Protein AF-A0A2M6KAE6-F1 (afdb_monomer_lite)

Foldseek 3Di:
DDDDDDDDPPPPVPPDPPPPVDLVVLLQVCALAWAFAPVDPRWIWAQHNPVSATFGCRDPVLVVVCLVPQAAEDEPVVVVVCQVPFADLVCASGWYFHPPPDRWIWRQHNVGRHTFTCPDPVSVVVCSVPRHHYDYPVSNVSHHHDPVRHPCVVVVVVVVVVVVVVVVVVVVVVVVPDPDPDPDPDDPPVVVVVVVVVVVVVVVVVVVVVVPD

Radius of gyration: 32.25 Å; chains: 1; bounding box: 103×45×81 Å

pLDDT: mean 82.41, std 18.58, range [40.16, 98.69]

Secondary structure (DSSP, 8-state):
------SSSSSSSS------HHHHHHHHHHTT-EEEETTTT--EEEE-TTT-PEEE-SSHHHHHHHHHHHPEEE-HHHHHHHHTS---GGGTT-EEEETTTT--EEEE-TTT--EEE-SSHHHHHHHHHHHPEEE-HHHHTTSPBPSSS--THHHHHHHHHHHHHHHHHHHHHHHHSSPP-------TTTHHHHHHHHHHHHHHHHHHHHT--

Sequence (213 aa):
MKPTKFLILALFFILLPLNFSNAQELSNKLKGKILLQVEDAGQAWYIEPETQERAYLGRPADAFRIMRELGLGIKHEELKKYLSSSFPERLSGKILLDVEQNGEAYYVNPADLKGYFLNRPNDAFSVMREKGLGITNNDLWKITLSGKYPDESKATDLQSYIDSKTKEVKKEVAKITQPQEMEEENNDSVLNQEKLFNQQAWILTSNATALIN

Structure (mmCIF, N/CA/C/O backbone):
data_AF-A0A2M6KAE6-F1
#
_entry.id   AF-A0A2M6KAE6-F1
#
loop_
_atom_site.group_PDB
_atom_site.id
_atom_site.type_symbol
_atom_site.label_atom_id
_atom_site.label_alt_id
_atom_site.label_comp_id
_atom_site.label_asym_id
_atom_site.label_entity_id
_atom_site.label_seq_id
_atom_site.pdbx_PDB_ins_code
_atom_site.Cartn_x
_atom_site.Cartn_y
_atom_site.Cartn_z
_atom_site.occupancy
_atom_site.B_iso_or_equiv
_atom_site.auth_seq_id
_atom_site.auth_comp_id
_atom_site.auth_asym_id
_atom_site.auth_atom_id
_atom_site.pdbx_PDB_model_num
ATOM 1 N N . MET A 1 1 ? -34.868 33.147 -59.885 1.00 45.50 1 MET A N 1
ATOM 2 C CA . MET A 1 1 ? -33.487 32.805 -59.468 1.00 45.50 1 MET A CA 1
ATOM 3 C C . MET A 1 1 ? -33.491 32.492 -57.978 1.00 45.50 1 MET A C 1
ATOM 5 O O . MET A 1 1 ? -34.023 33.290 -57.222 1.00 45.50 1 MET A O 1
ATOM 9 N N . LYS A 1 2 ? -32.998 31.313 -57.572 1.00 48.47 2 LYS A N 1
ATOM 10 C CA . LYS A 1 2 ? -32.976 30.830 -56.177 1.00 48.47 2 LYS A CA 1
ATOM 11 C C . LYS A 1 2 ? -31.552 30.940 -55.613 1.00 48.47 2 LYS A C 1
ATOM 13 O O . LYS A 1 2 ? -30.647 30.470 -56.298 1.00 48.47 2 LYS A O 1
ATOM 18 N N . PRO A 1 3 ? -31.355 31.419 -54.376 1.00 56.09 3 PRO A N 1
ATOM 19 C CA . PRO A 1 3 ? -30.138 31.151 -53.626 1.00 56.09 3 PRO A CA 1
ATOM 20 C C . PRO A 1 3 ? -30.483 30.327 -52.383 1.00 56.09 3 PRO A C 1
ATOM 22 O O . PRO A 1 3 ? -30.974 30.857 -51.393 1.00 56.09 3 PRO A O 1
ATOM 25 N N . THR A 1 4 ? -30.245 29.020 -52.410 1.00 53.28 4 THR A N 1
ATOM 26 C CA . THR A 1 4 ? -30.236 28.230 -51.174 1.00 53.28 4 THR A CA 1
ATOM 27 C C . THR A 1 4 ? -29.159 27.161 -51.236 1.00 53.28 4 THR A C 1
ATOM 29 O O . THR A 1 4 ? -28.963 26.533 -52.274 1.00 53.28 4 THR A O 1
ATOM 32 N N . LYS A 1 5 ? -28.558 26.920 -50.062 1.00 57.12 5 LYS A N 1
ATOM 33 C CA . LYS A 1 5 ? -27.654 25.815 -49.689 1.00 57.12 5 LYS A CA 1
ATOM 34 C 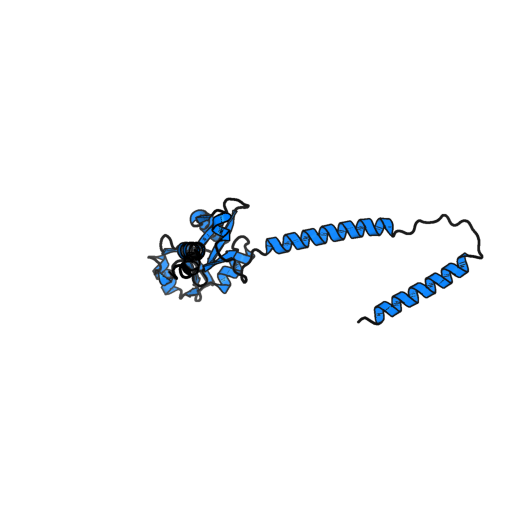C . LYS A 1 5 ? -26.148 26.112 -49.742 1.00 57.12 5 LYS A C 1
ATOM 36 O O . LYS A 1 5 ? -25.381 25.373 -50.338 1.00 57.12 5 LYS A O 1
ATOM 41 N N . PHE A 1 6 ? -25.722 27.117 -48.980 1.00 53.88 6 PHE A N 1
ATOM 42 C CA . PHE A 1 6 ? -24.399 27.133 -48.342 1.00 53.88 6 PHE A CA 1
ATOM 43 C C . PHE A 1 6 ? -24.590 27.424 -46.851 1.00 53.88 6 PHE A C 1
ATOM 45 O O . PHE A 1 6 ? -24.402 28.549 -46.412 1.00 53.88 6 PHE A O 1
ATOM 52 N N . LEU A 1 7 ? -25.064 26.444 -46.071 1.00 53.25 7 LEU A N 1
ATOM 53 C CA . LEU A 1 7 ? -25.039 26.574 -44.604 1.00 53.25 7 LEU A CA 1
ATOM 54 C C . LEU A 1 7 ? -25.124 25.252 -43.815 1.00 53.25 7 LEU A C 1
ATOM 56 O O . LEU A 1 7 ? -25.535 25.269 -42.663 1.00 53.25 7 LEU A O 1
ATOM 60 N N . ILE A 1 8 ? -24.781 24.094 -44.394 1.00 53.97 8 ILE A N 1
ATOM 61 C CA . ILE A 1 8 ? -24.954 22.799 -43.690 1.00 53.97 8 ILE A CA 1
ATOM 62 C C . ILE A 1 8 ? -23.629 22.055 -43.430 1.00 53.97 8 ILE A C 1
ATOM 64 O O . ILE A 1 8 ? -23.625 21.054 -42.728 1.00 53.97 8 ILE A O 1
ATOM 68 N N . LEU A 1 9 ? -22.471 22.549 -43.887 1.00 48.47 9 LEU A N 1
ATOM 69 C CA . LEU A 1 9 ? -21.219 21.779 -43.756 1.00 48.47 9 LEU A CA 1
ATOM 70 C C . LEU A 1 9 ? -20.339 22.131 -42.538 1.00 48.47 9 LEU A C 1
ATOM 72 O O . LEU A 1 9 ? -19.351 21.450 -42.301 1.00 48.47 9 LEU A O 1
ATOM 76 N N . ALA A 1 10 ? -20.698 23.137 -41.734 1.00 49.81 10 ALA A N 1
ATOM 77 C CA . ALA A 1 10 ? -19.935 23.507 -40.529 1.00 49.81 10 ALA A CA 1
ATOM 78 C C . ALA A 1 10 ? -20.516 22.938 -39.216 1.00 49.81 10 ALA A C 1
ATOM 80 O O . ALA A 1 10 ? -19.866 23.010 -38.178 1.00 49.81 10 ALA A O 1
ATOM 81 N N . LEU A 1 11 ? -21.714 22.339 -39.245 1.00 47.22 11 LEU A N 1
ATOM 82 C CA . LEU A 1 11 ? -22.398 21.832 -38.044 1.00 47.22 11 LEU A CA 1
ATOM 83 C C . LEU A 1 11 ? -22.134 20.339 -37.764 1.00 47.22 11 LEU A C 1
ATOM 85 O O . LEU A 1 11 ? -22.659 19.794 -36.801 1.00 47.22 11 LEU A O 1
ATOM 89 N N . PHE A 1 12 ? -21.319 19.666 -38.583 1.00 47.75 12 PHE A N 1
ATOM 90 C CA . PHE A 1 12 ? -21.037 18.230 -38.432 1.00 47.75 12 PHE A CA 1
ATOM 91 C C . PHE A 1 12 ? -19.630 17.916 -37.896 1.00 47.75 12 PHE A C 1
ATOM 93 O O . PHE A 1 12 ? -19.265 16.753 -37.775 1.00 47.75 12 PHE A O 1
ATOM 100 N N . PHE A 1 13 ? -18.844 18.938 -37.539 1.00 48.34 13 PHE A N 1
ATOM 101 C CA . PHE A 1 13 ? -17.508 18.766 -36.944 1.00 48.34 13 PHE A CA 1
ATOM 102 C C . PHE A 1 13 ? -17.464 19.062 -35.430 1.00 48.34 13 PHE A C 1
ATOM 104 O O . PHE A 1 13 ? -16.393 19.068 -34.835 1.00 48.34 13 PHE A O 1
ATOM 111 N N . ILE A 1 14 ? -18.621 19.299 -34.793 1.00 54.31 14 ILE A N 1
ATOM 112 C CA . ILE A 1 14 ? -18.740 19.686 -33.367 1.00 54.31 14 ILE A CA 1
ATOM 113 C C . ILE A 1 14 ? -19.352 18.557 -32.504 1.00 54.31 14 ILE A C 1
ATOM 115 O O . ILE A 1 14 ? -19.682 18.756 -31.342 1.00 54.31 14 ILE A O 1
ATOM 119 N N . LEU A 1 15 ? -19.477 17.331 -33.027 1.00 52.97 15 LEU A N 1
ATOM 120 C CA . LEU A 1 15 ? -20.057 16.207 -32.276 1.00 52.97 15 LEU A CA 1
ATOM 121 C C . LEU A 1 15 ? -19.160 14.961 -32.245 1.00 52.97 15 LEU A C 1
ATOM 123 O O . LEU A 1 15 ? -19.632 13.841 -32.408 1.00 52.97 15 LEU A O 1
ATOM 127 N N . LEU A 1 16 ? -17.854 15.136 -32.034 1.00 59.22 16 LEU A N 1
ATOM 128 C CA . LEU A 1 16 ? -17.004 14.033 -31.581 1.00 59.22 16 LEU A CA 1
ATOM 129 C C . LEU A 1 16 ? -17.054 14.009 -30.047 1.00 59.22 16 LEU A C 1
ATOM 131 O O . LEU A 1 16 ? -16.449 14.884 -29.425 1.00 59.22 16 LEU A O 1
ATOM 135 N N . PRO A 1 17 ? -17.771 13.062 -29.407 1.00 58.69 17 PRO A N 1
ATOM 136 C CA . PRO A 1 17 ? -17.643 12.879 -27.971 1.00 58.69 17 PRO A CA 1
ATOM 137 C C . PRO A 1 17 ? -16.201 12.458 -27.685 1.00 58.69 17 PRO A C 1
ATOM 139 O O . PRO A 1 17 ? -15.765 11.356 -28.022 1.00 58.69 17 PRO A O 1
ATOM 142 N N . LEU A 1 18 ? -15.442 13.373 -27.093 1.00 57.69 18 LEU A N 1
ATOM 143 C CA . LEU A 1 18 ? -14.115 13.108 -26.568 1.00 57.69 18 LEU A CA 1
ATOM 144 C C . LEU A 1 18 ? -14.268 12.179 -25.355 1.00 57.69 18 LEU A C 1
ATOM 146 O O . LEU A 1 18 ? -14.485 12.626 -24.232 1.00 57.69 18 LEU A O 1
ATOM 150 N N . ASN A 1 19 ? -14.208 10.868 -25.589 1.00 55.12 19 ASN A N 1
ATOM 151 C CA . ASN A 1 19 ? -14.292 9.841 -24.550 1.00 55.12 19 ASN A CA 1
ATOM 152 C C . ASN A 1 19 ? -12.982 9.772 -23.738 1.00 55.12 19 ASN A C 1
ATOM 154 O O . ASN A 1 19 ? -12.257 8.785 -23.803 1.00 55.12 19 ASN A O 1
ATOM 158 N N . PHE A 1 20 ? -12.663 10.813 -22.965 1.00 55.31 20 PHE A N 1
ATOM 159 C CA . PHE A 1 20 ? -11.503 10.819 -22.059 1.00 55.31 20 PHE A CA 1
ATOM 160 C C . PHE A 1 20 ? -11.799 10.225 -20.662 1.00 55.31 20 PHE A C 1
ATOM 162 O O . PHE A 1 20 ? -10.930 10.227 -19.796 1.00 55.31 20 PHE A O 1
ATOM 169 N N . SER A 1 21 ? -12.998 9.681 -20.412 1.00 58.25 21 SER A N 1
ATOM 170 C CA . SER A 1 21 ? -13.441 9.324 -19.048 1.00 58.25 21 SER A CA 1
ATOM 171 C C . SER A 1 21 ? -12.995 7.961 -18.504 1.00 58.25 21 SER A C 1
ATOM 173 O O . SER A 1 21 ? -13.132 7.734 -17.307 1.00 58.25 21 SER A O 1
ATOM 175 N N . ASN A 1 22 ? -12.468 7.042 -19.318 1.00 63.59 22 ASN A N 1
ATOM 176 C CA . ASN A 1 22 ? -12.315 5.648 -18.868 1.00 63.59 22 ASN A CA 1
ATOM 177 C C . ASN A 1 22 ? -11.147 5.438 -17.879 1.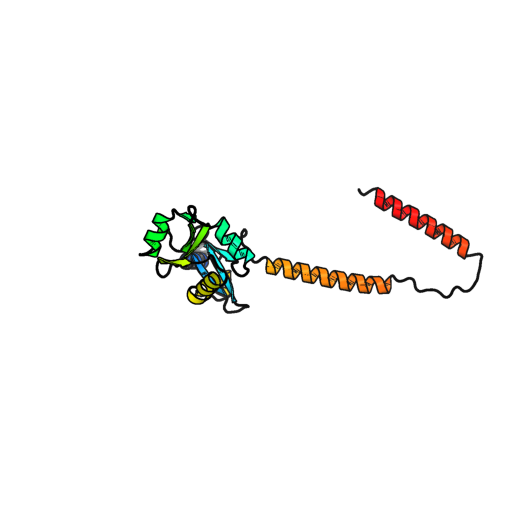00 63.59 22 ASN A C 1
ATOM 179 O O . ASN A 1 22 ? -11.271 4.680 -16.920 1.00 63.59 22 ASN A O 1
ATOM 183 N N . ALA A 1 23 ? -10.025 6.140 -18.073 1.00 65.44 23 ALA A N 1
ATOM 184 C CA . ALA A 1 23 ? -8.848 6.023 -17.204 1.00 65.44 23 ALA A CA 1
ATOM 185 C C . ALA A 1 23 ? -9.093 6.625 -15.811 1.00 65.44 23 ALA A C 1
ATOM 187 O O . ALA A 1 23 ? -8.831 5.972 -14.801 1.00 65.44 23 ALA A O 1
ATOM 188 N N . GLN A 1 24 ? -9.680 7.827 -15.762 1.00 73.50 24 GLN A N 1
ATOM 189 C CA . GLN A 1 24 ? -10.048 8.493 -14.511 1.00 73.50 24 GLN A CA 1
ATOM 190 C C . GLN A 1 24 ? -11.100 7.692 -13.730 1.00 73.50 24 GLN A C 1
ATOM 192 O O . GLN A 1 24 ? -11.096 7.683 -12.503 1.00 73.50 24 GLN A O 1
ATOM 197 N N . GLU A 1 25 ? -12.021 7.011 -14.414 1.00 86.75 25 GLU A N 1
ATOM 198 C CA . GLU A 1 25 ? -13.010 6.152 -13.761 1.00 86.75 25 GLU A CA 1
ATOM 199 C C . GLU A 1 25 ? -12.359 4.911 -13.129 1.00 86.75 25 GLU A C 1
ATOM 201 O O . GLU A 1 25 ? -12.704 4.532 -12.006 1.00 86.75 25 GLU A O 1
ATOM 206 N N . LEU A 1 26 ? -11.388 4.297 -13.813 1.00 93.62 26 LEU A N 1
ATOM 207 C CA . LEU A 1 26 ? -10.682 3.121 -13.310 1.00 93.62 26 LEU A CA 1
ATOM 208 C C . LEU A 1 26 ? -9.790 3.453 -12.105 1.00 93.62 26 LEU A C 1
ATOM 210 O O . LEU A 1 26 ? -9.875 2.768 -11.085 1.00 93.62 26 LEU A O 1
ATOM 214 N N . SER A 1 27 ? -8.981 4.514 -12.185 1.00 94.06 27 SER A N 1
ATOM 215 C CA . SER A 1 27 ? -8.112 4.943 -11.080 1.00 94.06 27 SER A CA 1
ATOM 216 C C . SER A 1 27 ? -8.927 5.283 -9.829 1.00 94.06 27 SER A C 1
ATOM 218 O O . SER A 1 27 ? -8.600 4.831 -8.734 1.00 94.06 27 SER A O 1
ATOM 220 N N . ASN A 1 28 ? -10.061 5.971 -9.996 1.00 94.69 28 ASN A N 1
ATOM 221 C CA . ASN A 1 28 ? -10.991 6.280 -8.911 1.00 94.69 28 ASN A CA 1
ATOM 222 C C . ASN A 1 28 ? -11.560 5.023 -8.235 1.00 94.69 28 ASN A C 1
ATOM 224 O O . ASN A 1 28 ? -11.683 4.994 -7.011 1.00 94.69 28 ASN A O 1
ATOM 228 N N . LYS A 1 29 ? -11.914 3.988 -9.010 1.00 96.00 29 LYS A N 1
ATOM 229 C CA . LYS A 1 29 ? -12.428 2.709 -8.478 1.00 96.00 29 LYS A CA 1
ATOM 230 C C . LYS A 1 29 ? -11.356 1.901 -7.749 1.00 96.00 29 LYS A C 1
ATOM 232 O O . LYS A 1 29 ? -11.671 1.136 -6.836 1.00 96.00 29 LYS A O 1
ATOM 237 N N . LEU A 1 30 ? -10.104 2.036 -8.179 1.00 97.69 30 LEU A N 1
ATOM 238 C CA . LEU A 1 30 ? -8.978 1.260 -7.667 1.00 97.69 30 LEU A CA 1
ATOM 239 C C . LEU A 1 30 ? -8.147 1.996 -6.616 1.00 97.69 30 LEU A C 1
ATOM 241 O O . LEU A 1 30 ? -7.251 1.386 -6.039 1.00 97.69 30 LEU A O 1
ATOM 245 N N . LYS A 1 31 ? -8.444 3.268 -6.334 1.00 97.62 31 LYS A N 1
ATOM 246 C CA . LYS A 1 31 ? -7.700 4.069 -5.363 1.00 97.62 31 LYS A CA 1
ATOM 247 C C . LYS A 1 31 ? -7.601 3.369 -4.009 1.00 97.62 31 LYS A C 1
ATOM 249 O O . LYS A 1 31 ? -8.570 2.800 -3.503 1.00 97.62 31 LYS A O 1
ATOM 254 N N . GLY A 1 32 ? -6.401 3.386 -3.446 1.00 97.94 32 GLY A N 1
ATOM 255 C CA . GLY A 1 32 ? -6.084 2.732 -2.189 1.00 97.94 32 GLY A CA 1
ATOM 256 C C . GLY A 1 32 ? -5.967 1.213 -2.252 1.00 97.94 32 GLY A C 1
ATOM 257 O O . GLY A 1 32 ? -5.752 0.593 -1.214 1.00 97.94 32 GLY A O 1
ATOM 258 N N . LYS A 1 33 ? -6.134 0.570 -3.413 1.00 98.38 33 LYS A N 1
ATOM 259 C CA . LYS A 1 33 ? -5.964 -0.883 -3.539 1.00 98.38 33 LYS A CA 1
ATOM 260 C C . LYS A 1 33 ? -4.507 -1.247 -3.801 1.00 98.38 33 LYS A C 1
ATOM 262 O O . LYS A 1 33 ? -3.792 -0.543 -4.514 1.00 98.38 33 LYS A O 1
ATOM 267 N N . ILE A 1 34 ? -4.112 -2.398 -3.266 1.00 98.19 34 ILE A N 1
ATOM 268 C CA . ILE A 1 34 ? -2.944 -3.139 -3.741 1.00 98.19 34 ILE A CA 1
ATOM 269 C C . ILE A 1 34 ? -3.393 -3.958 -4.953 1.00 98.19 34 ILE A C 1
ATOM 271 O O . ILE A 1 34 ? -4.420 -4.635 -4.900 1.00 98.19 34 ILE A O 1
ATOM 275 N N . LEU A 1 35 ? -2.643 -3.885 -6.045 1.00 97.81 35 LEU A N 1
ATOM 276 C CA . LEU A 1 35 ? -2.894 -4.612 -7.280 1.00 97.81 35 LEU A CA 1
ATOM 277 C C . LEU A 1 35 ? -1.755 -5.590 -7.553 1.00 97.81 35 LEU A C 1
ATOM 279 O O . LEU A 1 35 ? -0.592 -5.265 -7.320 1.00 97.81 35 LEU A O 1
ATOM 283 N N . LEU A 1 36 ? -2.092 -6.760 -8.084 1.00 96.88 36 LEU A N 1
ATOM 284 C CA . LEU A 1 36 ? -1.134 -7.767 -8.530 1.00 96.88 36 LEU A CA 1
ATOM 285 C C . LEU A 1 36 ? -1.232 -7.907 -10.045 1.00 96.88 36 LEU A C 1
ATOM 287 O O . LEU A 1 36 ? -2.294 -8.222 -10.578 1.00 96.88 36 LEU A O 1
ATOM 291 N N . GLN A 1 37 ? -0.130 -7.663 -10.742 1.00 95.50 37 GLN A N 1
ATOM 292 C CA . GLN A 1 37 ? -0.055 -7.804 -12.191 1.00 95.50 37 GLN A CA 1
ATOM 293 C C . GLN A 1 37 ? -0.003 -9.294 -12.557 1.00 95.50 37 GLN A C 1
ATOM 295 O O . GLN A 1 37 ? 1.000 -9.957 -12.315 1.00 95.50 37 GLN A O 1
ATOM 300 N N . VAL A 1 38 ? -1.088 -9.840 -13.115 1.00 95.44 38 VAL A N 1
ATOM 301 C CA . VAL A 1 38 ? -1.239 -11.304 -13.291 1.00 95.44 38 VAL A CA 1
ATOM 302 C C . VAL A 1 38 ? -0.698 -11.848 -14.616 1.00 95.44 38 VAL A C 1
ATOM 304 O O . VAL A 1 38 ? -0.615 -13.058 -14.793 1.00 95.44 38 VAL A O 1
ATOM 307 N N . GLU A 1 39 ? -0.335 -10.970 -15.548 1.00 93.38 39 GLU A N 1
ATOM 308 C CA . GLU A 1 39 ? 0.126 -11.320 -16.903 1.00 93.38 39 GLU A CA 1
ATOM 309 C C . GLU A 1 39 ? 1.651 -11.150 -17.071 1.00 93.38 39 GLU A C 1
ATOM 311 O O . GLU A 1 39 ? 2.145 -10.998 -18.186 1.00 93.38 39 GLU A O 1
ATOM 316 N N . ASP A 1 40 ? 2.393 -11.108 -15.965 1.00 85.94 40 ASP A N 1
ATOM 317 C CA . ASP A 1 40 ? 3.848 -10.903 -15.912 1.00 85.94 40 ASP A CA 1
ATOM 318 C C . ASP A 1 40 ? 4.407 -11.586 -14.639 1.00 85.94 40 ASP A C 1
ATOM 320 O O . ASP A 1 40 ? 3.787 -12.511 -14.110 1.00 85.94 40 ASP A O 1
ATOM 324 N N . ALA A 1 41 ? 5.549 -11.150 -14.107 1.00 84.19 41 ALA A N 1
ATOM 325 C CA . ALA A 1 41 ? 6.213 -11.720 -12.932 1.00 84.19 41 ALA A CA 1
ATOM 326 C C . ALA A 1 41 ? 5.466 -11.542 -11.588 1.00 84.19 41 ALA A C 1
ATOM 328 O O . ALA A 1 41 ? 6.052 -11.775 -10.530 1.00 84.19 41 ALA A O 1
ATOM 329 N N . GLY A 1 42 ? 4.193 -11.134 -11.590 1.00 83.75 42 GLY A N 1
ATOM 330 C CA . GLY A 1 42 ? 3.408 -10.963 -10.365 1.00 83.75 42 GLY A CA 1
ATOM 331 C C . GLY A 1 42 ? 3.733 -9.679 -9.604 1.00 83.75 42 GLY A C 1
ATOM 332 O O . GLY A 1 42 ? 3.596 -9.648 -8.381 1.00 83.75 42 GLY A O 1
ATOM 333 N N . GLN A 1 43 ? 4.195 -8.630 -10.294 1.00 93.00 43 GLN A N 1
ATOM 334 C CA . GLN A 1 43 ? 4.581 -7.379 -9.647 1.00 93.00 43 GLN A CA 1
ATOM 335 C C . GLN A 1 43 ? 3.404 -6.754 -8.890 1.00 93.00 43 GLN A C 1
ATOM 337 O O . GLN A 1 43 ? 2.267 -6.725 -9.372 1.00 93.00 43 GLN A O 1
ATOM 342 N N . ALA A 1 44 ? 3.703 -6.209 -7.712 1.00 95.94 44 ALA A N 1
ATOM 343 C CA . ALA A 1 44 ? 2.732 -5.505 -6.894 1.00 95.94 44 ALA A CA 1
ATOM 344 C C . ALA A 1 44 ? 2.751 -3.997 -7.174 1.00 95.94 44 ALA A C 1
ATOM 346 O O . ALA A 1 44 ? 3.806 -3.384 -7.363 1.00 95.94 44 ALA A O 1
ATOM 347 N N . TRP A 1 45 ? 1.568 -3.396 -7.136 1.00 97.50 45 TRP A N 1
ATOM 348 C CA . TRP A 1 45 ? 1.346 -1.966 -7.313 1.00 97.50 45 TRP A CA 1
ATOM 349 C C . TRP A 1 45 ? 0.410 -1.459 -6.219 1.00 97.50 45 TRP A C 1
ATOM 351 O O . TRP A 1 45 ? -0.503 -2.166 -5.810 1.00 97.50 45 TRP A O 1
ATOM 361 N N . TYR A 1 46 ? 0.602 -0.231 -5.758 1.00 98.06 46 TYR A N 1
ATOM 362 C CA . TYR A 1 46 ? -0.310 0.444 -4.835 1.00 98.06 46 TYR A CA 1
ATOM 363 C C . TYR A 1 46 ? -0.898 1.668 -5.527 1.00 98.06 46 TYR A C 1
ATOM 365 O O . TYR A 1 46 ? -0.148 2.476 -6.067 1.00 98.06 46 TYR A O 1
ATOM 373 N N . ILE A 1 47 ? -2.224 1.804 -5.548 1.00 98.19 47 ILE A N 1
ATOM 374 C CA . ILE A 1 47 ? -2.862 3.007 -6.095 1.00 98.19 47 ILE A CA 1
ATOM 375 C C . ILE A 1 47 ? -2.988 4.026 -4.975 1.00 98.19 47 ILE A C 1
ATOM 377 O O . ILE A 1 47 ? -3.762 3.819 -4.043 1.00 98.19 47 ILE A O 1
ATOM 381 N N . GLU A 1 48 ? -2.243 5.122 -5.046 1.00 97.62 48 GLU A N 1
ATOM 382 C CA . GLU A 1 48 ? -2.238 6.116 -3.976 1.00 97.62 48 GLU A CA 1
ATOM 383 C C . GLU A 1 48 ? -3.610 6.835 -3.910 1.00 97.62 48 GLU A C 1
ATOM 385 O O . GLU A 1 48 ? -4.114 7.274 -4.944 1.00 97.62 48 GLU A O 1
ATOM 390 N N . PRO A 1 49 ? -4.285 6.902 -2.743 1.00 97.06 49 PRO A N 1
ATOM 391 C CA . PRO A 1 49 ? -5.647 7.431 -2.639 1.00 97.06 49 PRO A CA 1
ATOM 392 C C . PRO A 1 49 ? -5.860 8.883 -3.092 1.00 97.06 49 PRO A C 1
ATOM 394 O O . PRO A 1 49 ? -6.962 9.199 -3.549 1.00 97.06 49 PRO A O 1
ATOM 397 N N . GLU A 1 50 ? -4.862 9.754 -2.929 1.00 94.94 50 GLU A N 1
ATOM 398 C CA . GLU A 1 50 ? -4.947 11.192 -3.205 1.00 94.94 50 GLU A CA 1
ATOM 399 C C . GLU A 1 50 ? -4.651 11.511 -4.678 1.00 94.94 50 GLU A C 1
ATOM 401 O O . GLU A 1 50 ? -5.433 12.198 -5.336 1.00 94.94 50 GLU A O 1
ATOM 406 N N . THR A 1 51 ? -3.551 10.989 -5.225 1.00 96.25 51 THR A N 1
ATOM 407 C CA . THR A 1 51 ? -3.109 11.222 -6.608 1.00 96.25 51 THR A CA 1
ATOM 408 C C . THR A 1 51 ? -3.734 10.246 -7.596 1.00 96.25 51 THR A C 1
ATOM 410 O O . THR A 1 51 ? -3.838 10.557 -8.781 1.00 96.25 51 THR A O 1
ATOM 413 N N . GLN A 1 52 ? -4.174 9.076 -7.120 1.00 96.81 52 GLN A N 1
ATOM 414 C CA . GLN A 1 52 ? -4.697 7.965 -7.926 1.00 96.81 52 GLN A CA 1
ATOM 415 C C . GLN A 1 52 ? -3.681 7.383 -8.913 1.00 96.81 52 GLN A C 1
ATOM 417 O O . GLN A 1 52 ? -4.038 6.649 -9.838 1.00 96.81 52 GLN A O 1
ATOM 422 N N . GLU A 1 53 ? -2.406 7.697 -8.706 1.00 97.00 53 GLU A N 1
ATOM 423 C CA . GLU A 1 53 ? -1.304 7.133 -9.463 1.00 97.00 53 GLU A CA 1
ATOM 424 C C . GLU A 1 53 ? -0.947 5.753 -8.911 1.00 97.00 53 GLU A C 1
ATOM 426 O O . GLU A 1 53 ? -1.018 5.499 -7.705 1.00 97.00 53 GLU A O 1
ATOM 431 N N . ARG A 1 54 ? -0.505 4.855 -9.793 1.00 97.56 54 ARG A N 1
AT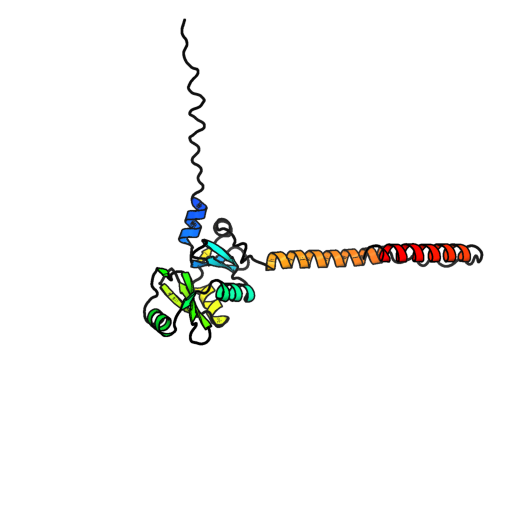OM 432 C CA . ARG A 1 54 ? 0.095 3.590 -9.370 1.00 97.56 54 ARG A CA 1
ATOM 433 C C . ARG A 1 54 ? 1.542 3.822 -8.955 1.00 97.56 54 ARG A C 1
ATOM 435 O O . ARG A 1 54 ? 2.351 4.334 -9.728 1.00 97.56 54 ARG A O 1
ATOM 442 N N . ALA A 1 55 ? 1.863 3.405 -7.744 1.00 97.75 55 ALA A N 1
ATOM 443 C CA . ALA A 1 55 ? 3.199 3.355 -7.186 1.00 97.75 55 ALA A CA 1
ATOM 444 C C . ALA A 1 55 ? 3.695 1.907 -7.217 1.00 97.75 55 ALA A C 1
ATOM 446 O O . ALA A 1 55 ? 2.958 0.979 -6.868 1.00 97.75 55 ALA A O 1
ATOM 447 N N . TYR A 1 56 ? 4.927 1.697 -7.668 1.00 96.31 56 TYR A N 1
ATOM 448 C CA . TYR A 1 56 ? 5.512 0.364 -7.718 1.00 96.31 56 TYR A CA 1
ATOM 449 C C . TYR A 1 56 ? 5.813 -0.153 -6.306 1.00 96.31 56 TYR A C 1
ATOM 451 O O . TYR A 1 56 ? 6.484 0.518 -5.531 1.00 96.31 56 TYR A O 1
ATOM 459 N N . LEU A 1 57 ? 5.320 -1.347 -5.973 1.00 93.62 57 LEU A N 1
ATOM 460 C CA . LEU A 1 57 ? 5.420 -1.970 -4.643 1.00 93.62 57 LEU A CA 1
ATOM 461 C C . LEU A 1 57 ? 6.183 -3.313 -4.703 1.00 93.62 57 LEU A C 1
ATOM 463 O O . LEU A 1 57 ? 6.205 -4.064 -3.733 1.00 93.62 57 LEU A O 1
ATOM 467 N N . GLY A 1 58 ? 6.768 -3.656 -5.855 1.00 88.69 58 GLY A N 1
ATOM 468 C CA . GLY A 1 58 ? 7.261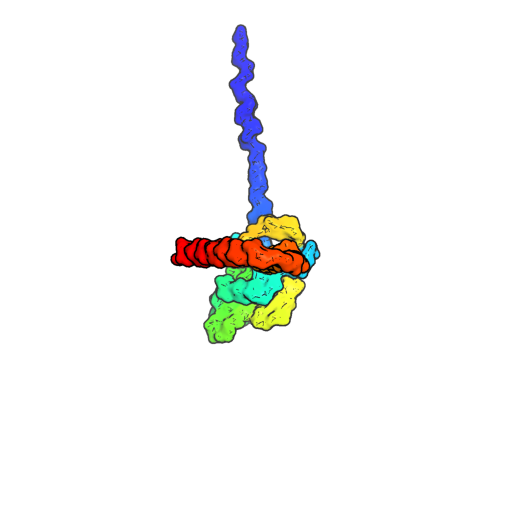 -5.008 -6.135 1.00 88.69 58 GLY A CA 1
ATOM 469 C C . GLY A 1 58 ? 8.519 -5.421 -5.366 1.00 88.69 58 GLY A C 1
ATOM 470 O O . GLY A 1 58 ? 8.672 -6.599 -5.048 1.00 88.69 58 GLY A O 1
ATOM 471 N N . ARG A 1 59 ? 9.423 -4.484 -5.042 1.00 89.81 59 ARG A N 1
ATOM 472 C CA . ARG A 1 59 ? 10.660 -4.781 -4.294 1.00 89.81 59 ARG A CA 1
ATOM 473 C C . ARG A 1 59 ? 10.553 -4.277 -2.851 1.00 89.81 59 ARG A C 1
ATOM 475 O O . ARG A 1 59 ? 9.911 -3.252 -2.614 1.00 89.81 59 ARG A O 1
ATOM 482 N N . PRO A 1 60 ? 11.263 -4.902 -1.888 1.00 88.81 60 PRO A N 1
ATOM 483 C CA . PRO A 1 60 ? 11.273 -4.440 -0.501 1.00 88.81 60 PRO A CA 1
ATOM 484 C C . PRO A 1 60 ? 11.629 -2.955 -0.358 1.00 88.81 60 PRO A C 1
ATOM 486 O O . PRO A 1 60 ? 10.951 -2.233 0.364 1.00 88.81 60 PRO A O 1
ATOM 489 N N . ALA A 1 61 ? 12.647 -2.477 -1.085 1.00 90.06 61 ALA A N 1
ATOM 490 C CA . ALA A 1 61 ? 13.075 -1.078 -1.033 1.00 90.06 61 ALA A CA 1
ATOM 491 C C . ALA A 1 61 ? 11.976 -0.094 -1.478 1.00 90.06 61 ALA A C 1
ATOM 493 O O . ALA A 1 61 ? 11.803 0.951 -0.849 1.00 90.06 61 ALA A O 1
ATOM 494 N N . ASP A 1 62 ? 11.199 -0.439 -2.510 1.00 92.50 62 ASP A N 1
ATOM 495 C CA . ASP A 1 62 ? 10.088 0.396 -2.979 1.00 92.50 62 ASP A CA 1
ATOM 496 C C . ASP A 1 62 ? 8.935 0.405 -1.978 1.00 92.50 62 ASP A C 1
ATOM 498 O O . ASP A 1 62 ? 8.417 1.469 -1.641 1.00 92.50 62 ASP A O 1
ATOM 502 N N . ALA A 1 63 ? 8.585 -0.766 -1.436 1.00 91.62 63 ALA A N 1
ATOM 503 C CA . ALA A 1 63 ? 7.557 -0.883 -0.409 1.00 91.62 63 ALA A CA 1
ATOM 504 C C . ALA A 1 63 ? 7.918 -0.069 0.846 1.00 91.62 63 ALA A C 1
ATOM 506 O O . ALA A 1 63 ? 7.088 0.692 1.341 1.00 91.62 63 ALA A O 1
ATOM 507 N N . PHE A 1 64 ? 9.165 -0.152 1.328 1.00 90.94 64 PHE A N 1
ATOM 508 C CA . PHE A 1 64 ? 9.642 0.662 2.455 1.00 90.94 64 PHE A CA 1
ATOM 509 C C . PHE A 1 64 ? 9.553 2.161 2.173 1.00 90.94 64 PHE A C 1
ATOM 511 O O . PHE A 1 64 ? 9.139 2.932 3.040 1.00 90.94 64 PHE A O 1
ATOM 518 N N . ARG A 1 65 ? 9.923 2.580 0.962 1.00 93.31 65 ARG A N 1
ATOM 519 C CA . ARG A 1 65 ? 9.848 3.980 0.543 1.00 93.31 65 ARG A CA 1
ATOM 520 C C . ARG A 1 65 ? 8.407 4.488 0.525 1.00 93.31 65 ARG A C 1
ATOM 522 O O . ARG A 1 65 ? 8.141 5.537 1.104 1.00 93.31 65 ARG A O 1
ATOM 529 N N . ILE A 1 66 ? 7.485 3.714 -0.049 1.00 94.81 66 ILE A N 1
ATOM 530 C CA . ILE A 1 66 ? 6.043 3.997 -0.045 1.00 94.81 66 ILE A CA 1
ATOM 531 C C . ILE A 1 66 ? 5.510 4.111 1.384 1.00 94.81 66 ILE A C 1
ATOM 533 O O . ILE A 1 66 ? 4.868 5.106 1.707 1.00 94.81 66 ILE A O 1
ATOM 537 N N . MET A 1 67 ? 5.803 3.143 2.258 1.00 92.88 67 MET A N 1
ATOM 538 C CA . MET A 1 67 ? 5.325 3.171 3.645 1.00 92.88 67 MET A CA 1
ATOM 539 C C . MET A 1 67 ? 5.817 4.410 4.397 1.00 92.88 67 MET A C 1
ATOM 541 O O . MET A 1 67 ? 5.042 5.033 5.114 1.00 92.88 67 MET A O 1
ATOM 545 N N . ARG A 1 68 ? 7.084 4.793 4.210 1.00 93.06 68 ARG A N 1
ATOM 546 C CA . ARG A 1 68 ? 7.686 5.953 4.879 1.00 93.06 68 ARG A CA 1
ATOM 547 C C . ARG A 1 68 ? 7.143 7.288 4.370 1.00 93.06 68 ARG A C 1
ATOM 549 O O . ARG A 1 68 ? 6.968 8.204 5.163 1.00 93.06 68 ARG A O 1
ATOM 556 N N . GLU A 1 69 ? 6.951 7.426 3.062 1.00 96.00 69 GLU A N 1
ATOM 557 C CA . GLU A 1 69 ? 6.629 8.721 2.444 1.00 96.00 69 GLU A CA 1
ATOM 558 C C . GLU A 1 69 ? 5.128 8.968 2.286 1.00 96.00 69 GLU A C 1
ATOM 560 O O . GLU A 1 69 ? 4.694 10.115 2.340 1.00 96.00 69 GLU A O 1
ATOM 565 N N . LEU A 1 70 ? 4.341 7.906 2.100 1.00 96.25 70 LEU A N 1
ATOM 566 C CA . LEU A 1 70 ? 2.885 7.976 1.941 1.00 96.25 70 LEU A CA 1
ATOM 567 C C . LEU A 1 70 ? 2.135 7.570 3.218 1.00 96.25 70 LEU A C 1
ATOM 569 O O . LEU A 1 70 ? 0.910 7.683 3.278 1.00 96.25 70 LEU A O 1
ATOM 573 N N . GLY A 1 71 ? 2.854 7.088 4.235 1.00 96.44 71 GLY A N 1
ATOM 574 C CA . GLY A 1 71 ? 2.291 6.712 5.523 1.00 96.44 71 GLY A CA 1
ATOM 575 C C . GLY A 1 71 ? 1.720 7.912 6.276 1.00 96.44 71 GLY A C 1
ATOM 576 O O . GLY A 1 71 ? 2.412 8.893 6.543 1.00 96.44 71 GLY A O 1
ATOM 577 N N . LEU A 1 72 ? 0.451 7.818 6.662 1.00 98.00 72 LEU A N 1
ATOM 578 C CA . LEU A 1 72 ? -0.207 8.799 7.513 1.00 98.00 72 LEU A CA 1
ATOM 579 C C . LEU A 1 72 ? 0.021 8.444 8.985 1.00 98.00 72 LEU A C 1
ATOM 581 O O . LEU A 1 72 ? -0.388 7.380 9.447 1.00 98.00 72 LEU A O 1
ATOM 585 N N . GLY A 1 73 ? 0.632 9.356 9.738 1.00 97.94 73 GLY A N 1
ATOM 586 C CA . GLY A 1 73 ? 0.810 9.183 11.178 1.00 97.94 73 GLY A CA 1
ATOM 587 C C . GLY A 1 73 ? -0.519 9.151 11.938 1.00 97.94 73 GLY A C 1
ATOM 588 O O . GLY A 1 73 ? -1.403 9.975 11.695 1.00 97.94 73 GLY A O 1
ATOM 589 N N . ILE A 1 74 ? -0.652 8.217 12.877 1.00 98.44 74 ILE A N 1
ATOM 590 C CA . ILE A 1 74 ? -1.813 8.066 13.761 1.00 98.44 74 ILE A CA 1
ATOM 591 C C . ILE A 1 74 ? -1.350 7.800 15.198 1.00 98.44 74 ILE A C 1
ATOM 593 O O . ILE A 1 74 ? -0.338 7.139 15.420 1.00 98.44 74 ILE A O 1
ATOM 597 N N . LYS A 1 75 ? -2.091 8.329 16.180 1.00 98.44 75 LYS A N 1
ATOM 598 C CA . LYS A 1 75 ? -1.831 8.078 17.605 1.00 98.44 75 LYS A CA 1
ATOM 599 C C . LYS A 1 75 ? -2.106 6.621 17.965 1.00 98.44 75 LYS A C 1
ATOM 601 O O . LYS A 1 75 ? -3.079 6.046 17.467 1.00 98.44 75 LYS A O 1
ATOM 606 N N . HIS A 1 76 ? -1.333 6.068 18.894 1.00 98.25 76 HIS A N 1
ATOM 607 C CA . HIS A 1 76 ? -1.401 4.650 19.258 1.00 98.25 76 HIS A CA 1
ATOM 608 C C . HIS A 1 76 ? -2.806 4.233 19.720 1.00 98.25 76 HIS A C 1
ATOM 610 O O . HIS A 1 76 ? -3.378 3.242 19.258 1.00 98.25 76 HIS A O 1
ATOM 616 N N . GLU A 1 77 ? -3.412 5.034 20.599 1.00 98.19 77 GLU A N 1
ATOM 617 C CA . GLU A 1 77 ? -4.739 4.739 21.148 1.00 98.19 77 GLU A CA 1
ATOM 618 C C . GLU A 1 77 ? -5.852 4.826 20.091 1.00 98.19 77 GLU A C 1
ATOM 620 O O . GLU A 1 77 ? -6.797 4.033 20.104 1.00 98.19 77 GLU A O 1
ATOM 625 N N . GLU A 1 78 ? -5.733 5.746 19.128 1.00 98.44 78 GLU A N 1
ATOM 626 C CA . GLU A 1 78 ? -6.687 5.847 18.018 1.00 98.44 78 GLU A CA 1
ATOM 627 C C . GLU A 1 78 ? -6.551 4.648 17.068 1.00 98.44 78 GLU A C 1
ATOM 629 O O . GLU A 1 78 ? -7.554 4.045 16.676 1.00 98.44 78 GLU A O 1
ATOM 634 N N . LEU A 1 79 ? -5.316 4.249 16.758 1.00 98.44 79 LEU A N 1
ATOM 635 C CA . LEU A 1 79 ? -5.026 3.074 15.942 1.00 98.44 79 LEU A CA 1
ATOM 636 C C . LEU A 1 79 ? -5.602 1.795 16.570 1.00 98.44 79 LEU A C 1
ATOM 638 O O . LEU A 1 79 ? -6.337 1.063 15.904 1.00 98.44 79 LEU A O 1
ATOM 642 N N . LYS A 1 80 ? -5.354 1.549 17.864 1.00 98.19 80 LYS A N 1
ATOM 643 C CA . LYS A 1 80 ? -5.906 0.389 18.593 1.00 98.19 80 LYS A CA 1
ATOM 644 C C . LYS A 1 80 ? -7.430 0.361 18.599 1.00 98.19 80 LYS A C 1
ATOM 646 O O . LYS A 1 80 ? -8.037 -0.703 18.425 1.00 98.19 80 LYS A O 1
ATOM 651 N N . LYS A 1 81 ? -8.065 1.522 18.764 1.00 98.50 81 LYS A N 1
ATOM 652 C CA . LYS A 1 81 ? -9.523 1.642 18.672 1.00 98.50 81 LYS A CA 1
ATOM 653 C C . LYS A 1 81 ? -10.041 1.178 17.306 1.00 98.50 81 LYS A C 1
ATOM 655 O O . LYS A 1 81 ? -11.010 0.423 17.258 1.00 98.50 81 LYS A O 1
ATOM 660 N N . TYR A 1 82 ? -9.412 1.579 16.202 1.00 98.44 82 TYR A N 1
ATOM 661 C CA . TYR A 1 82 ? -9.859 1.154 14.870 1.00 98.44 82 TYR A CA 1
ATOM 662 C C . TYR A 1 82 ? -9.521 -0.306 14.557 1.00 98.44 82 TYR A C 1
ATOM 664 O O . TYR A 1 82 ? -10.347 -0.997 13.964 1.00 98.44 82 TYR A O 1
ATOM 672 N N . LEU A 1 83 ? -8.371 -0.814 15.012 1.00 97.94 83 LEU A N 1
ATOM 673 C CA . LEU A 1 83 ? -7.997 -2.224 14.839 1.00 97.94 83 LEU A CA 1
ATOM 674 C C . LEU A 1 83 ? -8.982 -3.181 15.530 1.00 97.94 83 LEU A C 1
ATOM 676 O O . LEU A 1 83 ? -9.299 -4.233 14.981 1.00 97.94 83 LEU A O 1
ATOM 680 N N . SER A 1 84 ? -9.505 -2.807 16.702 1.00 97.62 84 SER A N 1
ATOM 681 C CA . SER A 1 84 ? -10.526 -3.590 17.422 1.00 97.62 84 SER A CA 1
ATOM 682 C C . SER A 1 84 ? -11.942 -3.464 16.844 1.00 97.62 84 SER A C 1
ATOM 684 O O . SER A 1 84 ? -12.827 -4.236 17.208 1.00 97.62 84 SER A O 1
ATOM 686 N N . SER A 1 85 ? -12.169 -2.512 15.937 1.00 96.12 85 SER A N 1
ATOM 687 C CA . SER A 1 85 ? -13.470 -2.242 15.326 1.00 96.12 85 SER A CA 1
ATOM 688 C C . SER A 1 85 ? -13.337 -2.152 13.804 1.00 96.12 85 SER A C 1
ATOM 690 O O . SER A 1 85 ? -13.153 -3.175 13.146 1.00 96.12 85 SER A O 1
ATOM 692 N N . SER A 1 86 ? -13.440 -0.964 13.221 1.00 97.12 86 SER A N 1
ATOM 693 C CA . SER A 1 86 ? -13.209 -0.696 11.802 1.00 97.12 86 SER A CA 1
ATOM 694 C C . SER A 1 86 ? -12.644 0.706 11.631 1.00 97.12 86 SER A C 1
ATOM 696 O O . SER A 1 86 ? -12.946 1.609 12.417 1.00 97.12 86 SER A O 1
ATOM 698 N N . PHE A 1 87 ? -11.865 0.909 10.575 1.00 98.62 87 PHE A N 1
ATOM 699 C CA . PHE A 1 87 ? -11.372 2.230 10.216 1.00 98.62 87 PHE A CA 1
ATOM 700 C C . PHE A 1 87 ? -12.485 3.065 9.560 1.00 98.62 87 PHE A C 1
ATOM 702 O O . PHE A 1 87 ? -13.332 2.520 8.852 1.00 98.62 87 PHE A O 1
ATOM 709 N N . PRO A 1 88 ? -12.512 4.391 9.770 1.00 98.25 88 PRO A N 1
ATOM 710 C CA . PRO A 1 88 ? -13.428 5.276 9.058 1.00 98.25 88 PRO A CA 1
ATOM 711 C C . PRO A 1 88 ? -13.081 5.348 7.563 1.00 98.25 88 PRO A C 1
ATOM 713 O O . PRO A 1 88 ? -11.910 5.285 7.193 1.00 98.25 88 PRO A O 1
ATOM 716 N N . GLU A 1 89 ? -14.079 5.584 6.705 1.00 97.88 89 GLU A N 1
ATOM 717 C CA . GLU A 1 89 ? -13.905 5.632 5.240 1.00 97.88 89 GLU A CA 1
ATOM 718 C C . GLU A 1 89 ? -12.842 6.634 4.770 1.00 97.88 89 GLU A C 1
ATOM 720 O O . GLU A 1 89 ? -12.147 6.380 3.791 1.00 97.88 89 GLU A O 1
ATOM 725 N N . ARG A 1 90 ? -12.638 7.740 5.499 1.00 97.62 90 ARG A N 1
ATOM 726 C CA . ARG A 1 90 ? -11.570 8.716 5.203 1.00 97.62 90 ARG A CA 1
ATOM 727 C C . ARG A 1 90 ? -10.157 8.111 5.240 1.00 97.62 90 ARG A C 1
ATOM 729 O O . ARG A 1 90 ? -9.223 8.715 4.722 1.00 97.62 90 ARG A O 1
ATOM 736 N N . LEU A 1 91 ? -9.988 6.972 5.916 1.00 98.50 91 LEU A N 1
ATOM 737 C CA . LEU A 1 91 ? -8.732 6.225 6.007 1.00 98.50 91 LEU A CA 1
ATOM 738 C C . LEU A 1 91 ? -8.687 5.030 5.049 1.00 98.50 91 LEU A C 1
ATOM 740 O O . LEU A 1 91 ? -7.676 4.338 5.003 1.00 98.50 91 LEU A O 1
ATOM 744 N N . SER A 1 92 ? -9.751 4.797 4.276 1.00 98.50 92 SER A N 1
ATOM 745 C CA . SER A 1 92 ? -9.835 3.713 3.301 1.00 98.50 92 SER A CA 1
ATOM 746 C C . SER A 1 92 ? -8.663 3.763 2.328 1.00 98.50 92 SER A C 1
ATOM 748 O O . SER A 1 92 ? -8.396 4.790 1.700 1.00 98.50 92 SER A O 1
ATOM 750 N N . GLY A 1 93 ? -7.944 2.648 2.225 1.00 98.25 93 GLY A N 1
ATOM 751 C CA . GLY A 1 93 ? -6.822 2.505 1.314 1.00 98.25 93 GLY A CA 1
ATOM 752 C C . GLY A 1 93 ? -5.521 3.130 1.776 1.00 98.25 93 GLY A C 1
ATOM 753 O O . GLY A 1 93 ? -4.534 2.981 1.071 1.00 98.25 93 GLY A O 1
ATOM 754 N N . LYS A 1 94 ? -5.492 3.826 2.917 1.00 98.50 94 LYS A N 1
ATOM 755 C CA . LYS A 1 94 ? -4.280 4.487 3.405 1.00 98.50 94 LYS A CA 1
ATOM 756 C C . LYS A 1 94 ? -3.350 3.504 4.108 1.00 98.50 94 LYS A C 1
ATOM 758 O O . LYS A 1 94 ? -3.784 2.524 4.716 1.00 98.50 94 LYS A O 1
ATOM 763 N N . ILE A 1 95 ? -2.064 3.833 4.070 1.00 98.31 95 ILE A N 1
ATOM 764 C CA . ILE A 1 95 ? -1.051 3.258 4.952 1.00 98.31 95 ILE A CA 1
ATOM 765 C C . ILE A 1 95 ? -0.973 4.156 6.185 1.00 98.31 95 ILE A C 1
ATOM 767 O O . ILE A 1 95 ? -0.852 5.373 6.056 1.00 98.31 95 ILE A O 1
ATOM 771 N N . LEU A 1 96 ? -1.076 3.569 7.370 1.00 98.44 96 LEU A N 1
ATOM 772 C CA . LEU A 1 96 ? -1.009 4.261 8.650 1.00 98.44 96 LEU A CA 1
ATOM 773 C C . LEU A 1 96 ? 0.266 3.868 9.384 1.00 98.44 96 LEU A C 1
ATOM 775 O O . LEU A 1 96 ? 0.642 2.698 9.351 1.00 98.44 96 LEU A O 1
ATOM 779 N N . LEU A 1 97 ? 0.891 4.830 10.056 1.00 98.06 97 LEU A N 1
ATOM 780 C CA . LEU A 1 97 ? 2.080 4.624 10.880 1.00 98.06 97 LEU A CA 1
ATOM 781 C C . LEU A 1 97 ? 1.766 4.982 12.331 1.00 98.06 97 LEU A C 1
ATOM 783 O O . LEU A 1 97 ? 1.300 6.090 12.603 1.00 98.06 97 LEU A O 1
ATOM 787 N N . ASP A 1 98 ? 2.039 4.067 13.256 1.00 97.81 98 ASP A N 1
ATOM 788 C CA . ASP A 1 98 ? 1.987 4.361 14.687 1.00 97.81 98 ASP A CA 1
ATOM 789 C C . ASP A 1 98 ? 3.163 5.263 15.081 1.00 97.81 98 ASP A C 1
ATOM 791 O O . ASP A 1 98 ? 4.304 4.815 15.190 1.00 97.81 98 ASP A O 1
ATOM 795 N N . VAL A 1 99 ? 2.893 6.553 15.274 1.00 97.19 99 VAL A N 1
ATOM 796 C CA . VAL A 1 99 ? 3.944 7.549 15.550 1.00 97.19 99 VAL A CA 1
ATOM 797 C C . VAL A 1 99 ? 4.310 7.664 17.029 1.00 97.19 99 VAL A C 1
ATOM 799 O O . VAL A 1 99 ? 5.215 8.422 17.367 1.00 97.19 99 VAL A O 1
ATOM 802 N N . GLU A 1 100 ? 3.614 6.950 17.915 1.00 97.94 100 GLU A N 1
ATOM 803 C CA . GLU A 1 100 ? 3.843 7.001 19.366 1.00 97.94 100 GLU A CA 1
ATOM 804 C C . GLU A 1 100 ? 4.521 5.727 19.903 1.00 97.94 100 GLU A C 1
ATOM 806 O O . GLU A 1 100 ? 4.891 5.690 21.076 1.00 97.94 100 GLU A O 1
ATOM 811 N N . GLN A 1 101 ? 4.699 4.700 19.062 1.00 95.19 101 GLN A N 1
ATOM 812 C CA . GLN A 1 101 ? 5.393 3.447 19.387 1.00 95.19 101 GLN A CA 1
ATOM 813 C C . GLN A 1 101 ? 6.619 3.225 18.481 1.00 95.19 101 GLN A C 1
ATOM 815 O O . GLN A 1 101 ? 7.494 4.087 18.404 1.00 95.19 101 GLN A O 1
ATOM 820 N N . ASN A 1 102 ? 6.725 2.073 17.807 1.00 92.81 102 ASN A N 1
ATOM 821 C CA . ASN A 1 102 ? 7.906 1.686 17.030 1.00 92.81 102 ASN A CA 1
ATOM 822 C C . ASN A 1 102 ? 7.774 2.024 15.537 1.00 92.81 102 ASN A C 1
ATOM 824 O O . ASN A 1 102 ? 8.537 1.498 14.724 1.00 92.81 102 ASN A O 1
ATOM 828 N N . GLY A 1 103 ? 6.806 2.860 15.150 1.00 91.88 103 GLY A N 1
ATOM 829 C CA . GLY A 1 103 ? 6.545 3.145 13.741 1.00 91.88 103 GLY A CA 1
ATOM 830 C C . GLY A 1 103 ? 5.828 2.005 13.022 1.00 91.88 103 GLY A C 1
ATOM 831 O O . GLY A 1 103 ? 6.020 1.844 11.819 1.00 91.88 103 GLY A O 1
ATOM 832 N N . GLU A 1 104 ? 5.049 1.182 13.733 1.00 95.69 104 GLU A N 1
ATOM 833 C CA . GLU A 1 104 ? 4.323 0.067 13.134 1.00 95.69 104 GLU A CA 1
ATOM 834 C C . GLU A 1 104 ? 3.407 0.522 11.987 1.00 95.69 104 GLU A C 1
ATOM 836 O O . GLU A 1 104 ? 2.556 1.397 12.160 1.00 95.69 104 GLU A O 1
ATOM 841 N N . ALA A 1 105 ? 3.551 -0.118 10.824 1.00 97.00 105 ALA A N 1
ATOM 842 C CA . ALA A 1 105 ? 2.759 0.179 9.639 1.00 97.00 105 ALA A CA 1
ATOM 843 C C . ALA A 1 105 ? 1.534 -0.737 9.489 1.00 97.00 105 ALA A C 1
ATOM 845 O O . ALA A 1 105 ? 1.624 -1.960 9.649 1.00 97.00 105 ALA A O 1
ATOM 846 N N . TYR A 1 106 ? 0.401 -0.148 9.098 1.00 98.06 106 TYR A N 1
ATOM 847 C CA . TYR A 1 106 ? -0.845 -0.854 8.798 1.00 98.06 106 TYR A CA 1
ATOM 848 C C . TYR A 1 106 ? -1.465 -0.358 7.490 1.00 98.06 106 TYR A C 1
ATOM 850 O O . TYR A 1 106 ? -1.604 0.842 7.279 1.00 98.06 106 TYR A O 1
ATOM 858 N N . TYR A 1 107 ? -1.901 -1.273 6.630 1.00 98.31 107 TYR A N 1
ATOM 859 C CA . TYR A 1 107 ? -2.702 -0.974 5.444 1.00 98.31 107 TYR A CA 1
ATOM 860 C C . TYR A 1 107 ? -4.193 -1.088 5.753 1.00 98.31 107 TYR A C 1
ATOM 862 O O . TYR A 1 107 ? -4.647 -2.136 6.211 1.00 98.31 107 TYR A O 1
ATOM 870 N N . VAL A 1 108 ? -4.969 -0.042 5.475 1.00 98.69 108 VAL A N 1
ATOM 871 C CA . VAL A 1 108 ? -6.431 -0.082 5.592 1.00 98.69 108 VAL A CA 1
ATOM 872 C C . VAL A 1 108 ? -7.023 -0.559 4.271 1.00 98.69 108 VAL A C 1
ATOM 874 O O . VAL A 1 108 ? -7.048 0.185 3.295 1.00 98.69 108 VAL A O 1
ATOM 877 N N . ASN A 1 109 ? -7.536 -1.783 4.223 1.00 98.50 109 ASN A N 1
ATOM 878 C CA . ASN A 1 109 ? -8.089 -2.336 2.988 1.00 98.50 109 ASN A CA 1
ATOM 879 C C . ASN A 1 109 ? -9.433 -1.664 2.625 1.00 98.50 109 ASN A C 1
ATOM 881 O O . ASN A 1 109 ? -10.379 -1.734 3.415 1.00 98.50 109 ASN A O 1
ATOM 885 N N . PRO A 1 110 ? -9.586 -1.084 1.416 1.00 98.19 110 PRO A N 1
ATOM 886 C CA . PRO A 1 110 ? -10.837 -0.459 0.995 1.00 98.19 110 PRO A CA 1
ATOM 887 C C . PRO A 1 110 ? -12.052 -1.387 0.939 1.00 98.19 110 PRO A C 1
ATOM 889 O O . PRO A 1 110 ? -13.176 -0.899 0.903 1.00 98.19 110 PRO A O 1
ATOM 892 N N . ALA A 1 111 ? -11.850 -2.707 0.856 1.00 97.12 111 ALA A N 1
ATOM 893 C CA . ALA A 1 111 ? -12.950 -3.662 0.725 1.00 97.12 111 ALA A CA 1
ATOM 894 C C . ALA A 1 111 ? -13.671 -3.961 2.051 1.00 97.12 111 ALA A C 1
ATOM 896 O O . ALA A 1 111 ? -14.841 -4.328 2.030 1.00 97.12 111 ALA A O 1
ATOM 897 N N . ASP A 1 112 ? -12.980 -3.835 3.186 1.00 97.75 112 ASP A N 1
ATOM 898 C CA . ASP A 1 112 ? -13.496 -4.242 4.501 1.00 97.75 112 ASP A CA 1
ATOM 899 C C . ASP A 1 112 ? -13.221 -3.223 5.624 1.00 97.75 112 ASP A C 1
ATOM 901 O O . ASP A 1 112 ? -13.695 -3.405 6.748 1.00 97.75 112 ASP A O 1
ATOM 905 N N . LEU A 1 113 ? -12.472 -2.153 5.329 1.00 98.50 113 LEU A N 1
ATOM 906 C CA . LEU A 1 113 ? -12.031 -1.128 6.278 1.00 98.50 113 LEU A CA 1
ATOM 907 C C . LEU A 1 113 ? -11.306 -1.707 7.503 1.00 98.50 113 LEU A C 1
ATOM 909 O O . LEU A 1 113 ? -11.356 -1.140 8.599 1.00 98.50 113 LEU A O 1
ATOM 913 N N . LYS A 1 114 ? -10.629 -2.846 7.335 1.00 98.50 114 LYS A N 1
ATOM 914 C CA . LYS A 1 114 ? -9.764 -3.453 8.347 1.00 98.50 114 LYS A CA 1
ATOM 915 C C . LYS A 1 114 ? -8.313 -3.067 8.101 1.00 98.50 114 LYS A C 1
ATOM 917 O O . LYS A 1 114 ? -7.876 -2.898 6.963 1.00 98.50 114 LYS A O 1
ATOM 922 N N . GLY A 1 115 ? -7.580 -2.919 9.201 1.00 98.12 115 GLY A N 1
ATOM 923 C CA . GLY A 1 115 ? -6.146 -2.663 9.192 1.00 98.12 115 GLY A CA 1
ATOM 924 C C . GLY A 1 115 ? -5.371 -3.972 9.139 1.00 98.12 115 GLY A C 1
ATOM 925 O O . GLY A 1 115 ? -5.632 -4.879 9.927 1.00 98.12 115 GLY A O 1
ATOM 926 N N . TYR A 1 116 ? -4.407 -4.051 8.233 1.00 97.94 116 TYR A N 1
ATOM 927 C CA . TYR A 1 116 ? -3.545 -5.204 8.031 1.00 97.94 116 TYR A CA 1
ATOM 928 C C . TYR A 1 116 ? -2.096 -4.815 8.283 1.00 97.94 116 TYR A C 1
ATOM 930 O O . TYR A 1 116 ? -1.606 -3.836 7.729 1.00 97.94 116 TYR A O 1
ATOM 938 N N . PHE A 1 117 ? -1.417 -5.572 9.133 1.00 96.75 117 PHE A N 1
ATOM 939 C CA . PHE A 1 117 ? -0.061 -5.264 9.569 1.00 96.75 117 PHE A CA 1
ATOM 940 C C . PHE A 1 117 ? 0.958 -5.426 8.429 1.00 96.75 117 PHE A C 1
ATOM 942 O O . PHE A 1 117 ? 0.929 -6.422 7.709 1.00 96.75 117 PHE A O 1
ATOM 949 N N . LEU A 1 118 ? 1.862 -4.454 8.275 1.00 94.62 118 LEU A N 1
ATOM 950 C CA . LEU A 1 118 ? 2.848 -4.397 7.185 1.00 94.62 118 LEU A CA 1
ATOM 951 C C . LEU A 1 118 ? 4.311 -4.412 7.656 1.00 94.62 118 LEU A C 1
ATOM 953 O O . LEU A 1 118 ? 5.222 -4.334 6.836 1.00 94.62 118 LEU A O 1
ATOM 957 N N . ASN A 1 119 ? 4.570 -4.497 8.961 1.00 89.00 119 ASN A N 1
ATOM 958 C CA . ASN A 1 119 ? 5.904 -4.195 9.486 1.00 89.00 119 ASN A CA 1
ATOM 959 C C . ASN A 1 119 ? 6.951 -5.289 9.226 1.00 89.00 119 ASN A C 1
ATOM 961 O O . ASN A 1 119 ? 8.135 -4.983 9.094 1.00 89.00 119 ASN A O 1
ATOM 965 N N . ARG A 1 120 ? 6.551 -6.569 9.160 1.00 89.88 120 ARG A N 1
ATOM 966 C CA . ARG A 1 120 ? 7.472 -7.672 8.830 1.00 89.88 120 ARG A CA 1
ATOM 967 C C . ARG A 1 120 ? 7.294 -8.087 7.368 1.00 89.88 120 ARG A C 1
ATOM 969 O O . ARG A 1 120 ? 6.154 -8.152 6.905 1.00 89.88 120 ARG A O 1
ATOM 976 N N . PRO A 1 121 ? 8.376 -8.485 6.668 1.00 88.44 121 PRO A N 1
ATOM 977 C CA . PRO A 1 121 ? 8.297 -8.906 5.267 1.00 88.44 121 PRO A CA 1
ATOM 978 C C . PRO A 1 121 ? 7.238 -9.982 4.995 1.00 88.44 121 PRO A C 1
ATOM 980 O O . PRO A 1 121 ? 6.488 -9.877 4.029 1.00 88.44 121 PRO A O 1
ATOM 983 N N . ASN A 1 122 ? 7.125 -10.981 5.878 1.00 90.19 122 ASN A N 1
ATOM 984 C CA . ASN A 1 122 ? 6.142 -12.056 5.726 1.00 90.19 122 ASN A CA 1
ATOM 985 C C . ASN A 1 122 ? 4.692 -11.564 5.865 1.00 90.19 122 ASN A C 1
ATOM 987 O O . ASN A 1 122 ? 3.820 -12.047 5.141 1.00 90.19 122 ASN A O 1
ATOM 991 N N . ASP A 1 123 ? 4.427 -10.608 6.762 1.00 92.25 123 ASP A N 1
ATOM 992 C CA . ASP A 1 123 ? 3.078 -10.060 6.939 1.00 92.25 123 ASP A CA 1
ATOM 993 C C . ASP A 1 123 ? 2.702 -9.232 5.716 1.00 92.25 123 ASP A C 1
ATOM 995 O O . ASP A 1 123 ? 1.667 -9.478 5.104 1.00 92.25 123 ASP A O 1
ATOM 999 N N . ALA A 1 124 ? 3.592 -8.330 5.290 1.00 91.88 124 ALA A N 1
ATOM 1000 C CA . ALA A 1 124 ? 3.377 -7.502 4.109 1.00 91.88 124 ALA A CA 1
ATOM 1001 C C . ALA A 1 124 ? 3.127 -8.356 2.857 1.00 91.88 124 ALA A C 1
ATOM 1003 O O . ALA A 1 124 ? 2.182 -8.102 2.112 1.00 91.88 124 ALA A O 1
ATOM 1004 N N . PHE A 1 125 ? 3.916 -9.415 2.653 1.00 91.31 125 PHE A N 1
ATOM 1005 C CA . PHE A 1 125 ? 3.713 -10.345 1.544 1.00 91.31 125 PHE A CA 1
ATOM 1006 C C . PHE A 1 125 ? 2.365 -11.076 1.622 1.00 91.31 125 PHE A C 1
ATOM 1008 O O . PHE A 1 125 ? 1.680 -11.220 0.607 1.00 91.31 125 PHE A O 1
ATOM 1015 N N . SER A 1 126 ? 1.954 -11.505 2.819 1.00 94.06 126 SER A N 1
ATOM 1016 C CA . SER A 1 126 ? 0.644 -12.137 3.028 1.00 94.06 126 SER A CA 1
ATOM 1017 C C . SER A 1 126 ? -0.490 -11.166 2.697 1.00 94.06 126 SER A C 1
ATOM 1019 O O . SER A 1 126 ? -1.413 -11.531 1.974 1.00 94.06 126 SER A O 1
ATOM 1021 N N . VAL A 1 127 ? -0.377 -9.900 3.110 1.00 95.69 127 VAL A N 1
ATOM 1022 C CA . VAL A 1 127 ? -1.343 -8.848 2.763 1.00 95.69 127 VAL A CA 1
ATOM 1023 C C . VAL A 1 127 ? -1.421 -8.640 1.255 1.00 95.69 127 VAL A C 1
ATOM 1025 O O . VAL A 1 127 ? -2.521 -8.628 0.707 1.00 95.69 127 VAL A O 1
ATOM 1028 N N . MET A 1 128 ? -0.284 -8.531 0.562 1.00 93.56 128 MET A N 1
ATOM 1029 C CA . MET A 1 128 ? -0.269 -8.392 -0.898 1.00 93.56 128 MET A CA 1
ATOM 1030 C C . MET A 1 128 ? -0.955 -9.578 -1.581 1.00 93.56 128 MET A C 1
ATOM 1032 O O . MET A 1 128 ? -1.773 -9.372 -2.469 1.00 93.56 128 MET A O 1
ATOM 1036 N N . ARG A 1 129 ? -0.681 -10.813 -1.145 1.00 93.25 129 ARG A N 1
ATOM 1037 C CA . ARG A 1 129 ? -1.294 -12.023 -1.713 1.00 93.25 129 ARG A CA 1
ATOM 1038 C C . ARG A 1 129 ? -2.788 -12.156 -1.431 1.00 93.25 129 ARG A C 1
ATOM 1040 O O . ARG A 1 129 ? -3.528 -12.592 -2.303 1.00 93.25 129 ARG A O 1
ATOM 1047 N N . GLU A 1 130 ? -3.215 -11.869 -0.207 1.00 96.19 130 GLU A N 1
ATOM 1048 C CA . GLU A 1 130 ? -4.587 -12.128 0.243 1.00 96.19 130 GLU A CA 1
ATOM 1049 C C . GLU A 1 130 ? -5.541 -10.970 -0.043 1.00 96.19 130 GLU A C 1
ATOM 1051 O O . GLU A 1 130 ? -6.747 -11.181 -0.174 1.00 96.19 130 GLU A O 1
ATOM 1056 N N . LYS A 1 131 ? -5.021 -9.739 -0.081 1.00 96.88 131 LYS A N 1
ATOM 1057 C CA . LYS A 1 131 ? -5.806 -8.507 -0.254 1.00 96.88 131 LYS A CA 1
ATOM 1058 C C . LYS A 1 131 ? -5.538 -7.820 -1.587 1.00 96.88 131 LYS A C 1
ATOM 1060 O O . LYS A 1 131 ? -6.299 -6.930 -1.962 1.00 96.88 131 LYS A O 1
ATOM 1065 N N . GLY A 1 132 ? -4.488 -8.225 -2.300 1.00 95.88 132 GLY A N 1
ATOM 1066 C CA . GLY A 1 132 ? -4.187 -7.727 -3.632 1.00 95.88 132 GLY A CA 1
ATOM 1067 C C . GLY A 1 132 ? -5.254 -8.128 -4.645 1.00 95.88 132 GLY A C 1
ATOM 1068 O O . GLY A 1 132 ? -5.696 -9.275 -4.698 1.00 95.88 132 GLY A O 1
ATOM 1069 N N . LEU A 1 133 ? -5.659 -7.171 -5.474 1.00 97.31 133 LEU A N 1
ATOM 1070 C CA . LEU A 1 133 ? -6.569 -7.403 -6.587 1.00 97.31 133 LEU A CA 1
ATOM 1071 C C . LEU A 1 133 ? -5.766 -7.703 -7.857 1.00 97.31 133 LEU A C 1
ATOM 1073 O O . LEU A 1 133 ? -4.940 -6.894 -8.275 1.00 97.31 133 LEU A O 1
ATOM 1077 N N . GLY A 1 134 ? -6.026 -8.843 -8.495 1.00 97.00 134 GLY A N 1
ATOM 1078 C CA . GLY A 1 134 ? -5.438 -9.153 -9.798 1.00 97.00 134 GLY A CA 1
ATOM 1079 C C . GLY A 1 134 ? -5.844 -8.128 -10.863 1.00 97.00 134 GLY A C 1
ATOM 1080 O O . GLY A 1 134 ? -7.017 -7.767 -10.954 1.00 97.00 134 GLY A O 1
ATOM 1081 N N . ILE A 1 135 ? -4.888 -7.667 -11.669 1.00 97.56 135 ILE A N 1
ATOM 1082 C CA . ILE A 1 135 ? -5.124 -6.719 -12.762 1.00 97.56 135 ILE A CA 1
ATOM 1083 C C . ILE A 1 135 ? -4.352 -7.122 -14.024 1.00 97.56 135 ILE A C 1
ATOM 1085 O O . ILE A 1 135 ? -3.217 -7.599 -13.950 1.00 97.56 135 ILE A O 1
ATOM 1089 N N . THR A 1 136 ? -4.983 -6.925 -15.184 1.00 97.12 136 THR A N 1
ATOM 1090 C CA . THR A 1 136 ? -4.361 -7.126 -16.501 1.00 97.12 136 THR A CA 1
ATOM 1091 C C . THR A 1 136 ? -3.384 -5.997 -16.818 1.00 97.12 136 THR A C 1
ATOM 1093 O O . THR A 1 136 ? -3.513 -4.878 -16.313 1.00 97.12 136 THR A O 1
ATOM 1096 N N . ASN A 1 137 ? -2.437 -6.249 -17.716 1.00 95.56 137 ASN A N 1
ATOM 1097 C CA . ASN A 1 137 ? -1.517 -5.228 -18.210 1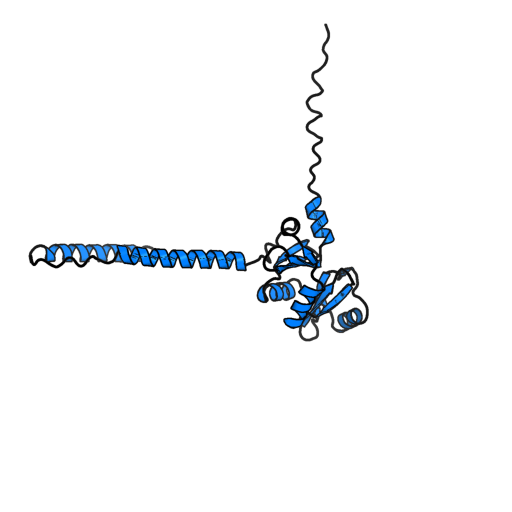.00 95.56 137 ASN A CA 1
ATOM 1098 C C . ASN A 1 137 ? -2.282 -4.078 -18.883 1.00 95.56 137 ASN A C 1
ATOM 1100 O O . ASN A 1 137 ? -1.997 -2.907 -18.634 1.00 95.56 137 ASN A O 1
ATOM 1104 N N . ASN A 1 138 ? -3.305 -4.412 -19.676 1.00 95.50 138 ASN A N 1
ATOM 1105 C CA . ASN A 1 138 ? -4.130 -3.435 -20.384 1.00 95.50 138 ASN A CA 1
ATOM 1106 C C . ASN A 1 138 ? -4.843 -2.459 -19.437 1.00 95.50 138 ASN A C 1
ATOM 1108 O O . ASN A 1 138 ? -4.916 -1.269 -19.731 1.00 95.50 138 ASN A O 1
ATOM 1112 N N . ASP A 1 139 ? -5.367 -2.937 -18.308 1.00 96.31 139 ASP A N 1
ATOM 1113 C CA . ASP A 1 139 ? -6.042 -2.072 -17.339 1.00 96.31 139 ASP A CA 1
ATOM 1114 C C . ASP A 1 139 ? -5.053 -1.329 -16.443 1.00 96.31 139 ASP A C 1
ATOM 1116 O O . ASP A 1 139 ? -5.223 -0.136 -16.194 1.00 96.31 139 ASP A O 1
ATOM 1120 N N . LEU A 1 140 ? -3.974 -1.989 -16.020 1.00 95.44 140 LEU A N 1
ATOM 1121 C CA . LEU A 1 140 ? -2.931 -1.373 -15.206 1.00 95.44 140 LEU A CA 1
ATOM 1122 C C . LEU A 1 140 ? -2.278 -0.179 -15.917 1.00 95.44 140 LEU A C 1
ATOM 1124 O O . LEU A 1 140 ? -2.007 0.842 -15.287 1.00 95.44 140 LEU A O 1
ATOM 1128 N N . TRP A 1 141 ? -2.038 -0.275 -17.228 1.00 94.44 141 TRP A N 1
ATOM 1129 C CA . TRP A 1 141 ? -1.409 0.798 -18.006 1.00 94.44 141 TRP A CA 1
ATOM 1130 C C . TRP A 1 141 ? -2.319 1.999 -18.267 1.00 94.44 141 TRP A C 1
ATOM 1132 O O . TRP A 1 141 ? -1.813 3.063 -18.619 1.00 94.44 141 TRP A O 1
ATOM 1142 N N . LYS A 1 142 ? -3.632 1.876 -18.037 1.00 95.12 142 LYS A N 1
ATOM 1143 C CA . LYS A 1 142 ? -4.548 3.029 -18.029 1.00 95.12 142 LYS A CA 1
ATOM 1144 C C . LYS A 1 142 ? -4.379 3.890 -16.778 1.00 95.12 142 LYS A C 1
ATOM 1146 O O . LYS A 1 142 ? -4.831 5.030 -16.770 1.00 95.12 142 LYS A O 1
ATOM 1151 N N . ILE A 1 143 ? -3.759 3.354 -15.727 1.00 95.44 143 ILE A N 1
ATOM 1152 C CA . ILE A 1 143 ? -3.504 4.071 -14.480 1.00 95.44 143 ILE A CA 1
ATOM 1153 C C . ILE A 1 143 ? -2.137 4.749 -14.584 1.00 95.44 143 ILE A C 1
ATOM 1155 O O . ILE A 1 143 ? -1.114 4.093 -14.826 1.00 95.44 143 ILE A O 1
ATOM 1159 N N . THR A 1 144 ? -2.124 6.066 -14.381 1.00 96.00 144 THR A N 1
ATOM 1160 C CA . THR A 1 144 ? -0.913 6.892 -14.425 1.00 96.00 144 THR A CA 1
ATOM 1161 C C . THR A 1 144 ? 0.149 6.335 -13.484 1.00 96.00 144 THR A C 1
ATOM 1163 O O . THR A 1 144 ? -0.108 6.132 -12.299 1.00 96.00 144 THR A O 1
ATOM 1166 N N . LEU A 1 145 ? 1.343 6.063 -14.015 1.00 95.75 145 LEU A N 1
ATOM 1167 C CA . LEU A 1 145 ? 2.498 5.671 -13.211 1.00 95.75 145 LEU A CA 1
ATOM 1168 C C . LEU A 1 145 ? 3.005 6.882 -12.434 1.00 95.75 145 LEU A C 1
ATOM 1170 O O . LEU A 1 145 ? 3.255 7.927 -13.033 1.00 95.75 145 LEU A O 1
ATOM 1174 N N . SER A 1 146 ? 3.211 6.723 -11.130 1.00 95.81 146 SER A N 1
ATOM 1175 C CA . SER A 1 146 ? 3.785 7.798 -10.335 1.00 95.81 146 SER A CA 1
ATOM 1176 C C . SER A 1 146 ? 5.231 8.054 -10.740 1.00 95.81 146 SER A C 1
ATOM 1178 O O . SER A 1 146 ? 6.079 7.163 -10.652 1.00 95.81 146 SER A O 1
ATOM 1180 N N . GLY A 1 147 ? 5.537 9.295 -11.123 1.00 93.12 147 GLY A N 1
ATOM 1181 C CA . GLY A 1 147 ? 6.914 9.713 -11.400 1.00 93.12 147 GLY A CA 1
ATOM 1182 C C . GLY A 1 147 ? 7.814 9.648 -10.162 1.00 93.12 147 GLY A C 1
ATOM 1183 O O . GLY A 1 147 ? 9.027 9.514 -10.291 1.00 93.12 147 GLY A O 1
ATOM 1184 N N . LYS A 1 148 ? 7.223 9.699 -8.959 1.00 94.38 148 LYS A N 1
ATOM 1185 C CA . LYS A 1 148 ? 7.953 9.543 -7.698 1.00 94.38 148 LYS A CA 1
ATOM 1186 C C . LYS A 1 148 ? 8.260 8.088 -7.389 1.00 94.38 148 LYS A C 1
ATOM 1188 O O . LYS A 1 148 ? 9.340 7.818 -6.887 1.00 94.38 148 LYS A O 1
ATOM 1193 N N . TYR A 1 149 ? 7.354 7.160 -7.693 1.00 94.88 149 TYR A N 1
ATOM 1194 C CA . TYR A 1 149 ? 7.463 5.746 -7.310 1.00 94.88 149 TYR A CA 1
ATOM 1195 C C . TYR A 1 149 ? 7.469 4.806 -8.530 1.00 94.88 149 TYR A C 1
ATOM 1197 O O . TYR A 1 149 ? 6.577 3.957 -8.648 1.00 94.88 149 TYR A O 1
ATOM 1205 N N . PRO A 1 150 ? 8.434 4.954 -9.461 1.00 93.44 150 PRO A N 1
ATOM 1206 C CA . PRO A 1 150 ? 8.514 4.105 -10.641 1.00 93.44 150 PRO A CA 1
ATOM 1207 C C . PRO A 1 150 ? 9.041 2.704 -10.302 1.00 93.44 150 PRO A C 1
ATOM 1209 O O . PRO A 1 150 ? 9.618 2.470 -9.242 1.00 93.44 150 PRO A O 1
ATOM 1212 N N . ASP A 1 151 ? 8.895 1.782 -11.252 1.00 90.38 151 ASP A N 1
ATOM 1213 C CA . ASP A 1 151 ? 9.613 0.507 -11.247 1.00 90.38 151 ASP A CA 1
ATOM 1214 C C . ASP A 1 151 ? 11.072 0.734 -11.674 1.00 90.38 151 ASP A C 1
ATOM 1216 O O . ASP A 1 151 ? 11.390 0.786 -12.864 1.00 90.38 151 ASP A O 1
ATOM 1220 N N . GLU A 1 152 ? 11.969 0.909 -10.701 1.00 82.62 152 GLU A N 1
ATOM 1221 C CA . GLU A 1 152 ? 13.379 1.204 -10.990 1.00 82.62 152 GLU A CA 1
ATOM 1222 C C . GLU A 1 152 ? 14.178 -0.029 -11.444 1.00 82.62 152 GLU A C 1
ATOM 1224 O O . GLU A 1 152 ? 15.286 0.126 -11.971 1.00 82.62 152 GLU A O 1
ATOM 1229 N N . SER A 1 153 ? 13.657 -1.255 -11.277 1.00 77.94 153 SER A N 1
ATOM 1230 C CA . SER A 1 153 ? 14.350 -2.436 -11.815 1.00 77.94 153 SER A CA 1
ATOM 1231 C C . SER A 1 153 ? 14.449 -2.378 -13.335 1.00 77.94 153 SER A C 1
ATOM 1233 O O . SER A 1 153 ? 15.513 -2.657 -13.877 1.00 77.94 153 SER A O 1
ATOM 1235 N N . LYS A 1 154 ? 13.432 -1.839 -14.016 1.00 78.56 154 LYS A N 1
ATOM 1236 C CA . LYS A 1 154 ? 13.467 -1.666 -15.476 1.00 78.56 154 LYS A CA 1
ATOM 1237 C C . LYS A 1 154 ? 14.582 -0.737 -15.955 1.00 78.56 154 LYS A C 1
ATOM 1239 O O . LYS A 1 154 ? 15.153 -0.961 -17.020 1.00 78.56 154 LYS A O 1
ATOM 1244 N N . ALA A 1 155 ? 14.913 0.293 -15.176 1.00 74.94 155 ALA A N 1
ATOM 1245 C CA . ALA A 1 155 ? 16.034 1.179 -15.486 1.00 74.94 155 ALA A CA 1
ATOM 1246 C C . ALA A 1 155 ? 17.388 0.488 -15.239 1.00 74.94 155 ALA A C 1
ATOM 1248 O O . ALA A 1 155 ? 18.318 0.624 -16.034 1.00 74.94 155 ALA A O 1
ATOM 1249 N N . THR A 1 156 ? 17.476 -0.292 -14.160 1.00 70.69 156 THR A N 1
ATOM 1250 C CA . THR A 1 156 ? 18.690 -1.028 -13.769 1.00 70.69 156 THR A CA 1
ATOM 1251 C C . THR A 1 156 ? 19.027 -2.144 -14.761 1.00 70.69 156 THR A C 1
ATOM 1253 O O . THR A 1 156 ? 20.198 -2.336 -15.096 1.00 70.69 156 THR A O 1
ATOM 1256 N N . ASP A 1 157 ? 18.015 -2.840 -15.281 1.00 74.44 157 ASP A N 1
ATOM 1257 C CA . ASP A 1 157 ? 18.176 -3.914 -16.265 1.00 74.44 157 ASP A CA 1
ATOM 1258 C C . ASP A 1 157 ? 18.764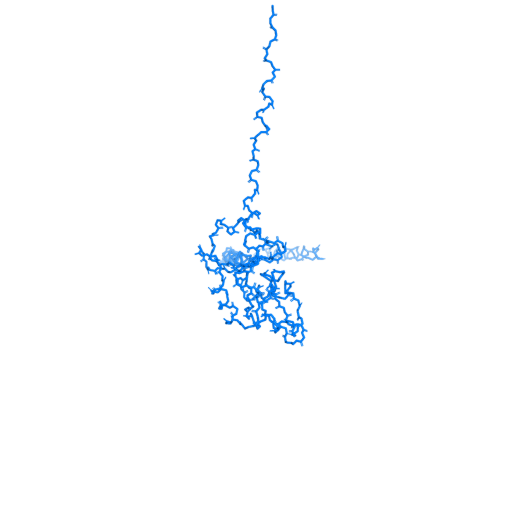 -3.384 -17.578 1.00 74.44 157 ASP A C 1
ATOM 1260 O O . ASP A 1 157 ? 19.676 -3.987 -18.149 1.00 74.44 157 ASP A O 1
ATOM 1264 N N . LEU A 1 158 ? 18.301 -2.211 -18.029 1.00 73.88 158 LEU A N 1
ATOM 1265 C CA . LEU A 1 158 ? 18.822 -1.571 -19.234 1.00 73.88 158 LEU A CA 1
ATOM 1266 C C . LEU A 1 158 ? 20.279 -1.131 -19.055 1.00 73.88 158 LEU A C 1
ATOM 1268 O O . LEU A 1 158 ? 21.100 -1.373 -19.941 1.00 73.88 158 LEU A O 1
ATOM 1272 N N . GLN A 1 159 ? 20.618 -0.534 -17.909 1.00 74.56 159 GLN A N 1
ATOM 1273 C CA . GLN A 1 159 ? 21.996 -0.136 -17.620 1.00 74.56 159 GLN A CA 1
ATOM 1274 C C . GLN A 1 159 ? 22.920 -1.357 -17.546 1.00 74.56 159 GLN A C 1
ATOM 1276 O O . GLN A 1 159 ? 23.965 -1.381 -18.192 1.00 74.56 159 GLN A O 1
ATOM 1281 N N . SER A 1 160 ? 22.494 -2.412 -16.849 1.00 80.00 160 SER A N 1
ATOM 1282 C CA . SER A 1 160 ? 23.251 -3.664 -16.733 1.00 80.00 160 SER A CA 1
ATOM 1283 C C . SER A 1 160 ? 23.478 -4.320 -18.099 1.00 80.00 160 SER A C 1
ATOM 1285 O O . SER A 1 160 ? 24.574 -4.807 -18.394 1.00 80.00 160 SER A O 1
ATOM 1287 N N . TYR A 1 161 ? 22.466 -4.293 -18.972 1.00 82.00 161 TYR A N 1
ATOM 1288 C CA . TYR A 1 161 ? 22.590 -4.756 -20.350 1.00 82.00 161 TYR A CA 1
ATOM 1289 C C . TYR A 1 161 ? 23.605 -3.920 -21.147 1.00 82.00 161 TYR A C 1
ATOM 1291 O O . TYR A 1 161 ? 24.507 -4.491 -21.768 1.00 82.00 161 TYR A O 1
ATOM 1299 N N . ILE A 1 162 ? 23.516 -2.587 -21.095 1.00 87.19 162 ILE A N 1
ATOM 1300 C CA . ILE A 1 162 ? 24.448 -1.672 -21.778 1.00 87.19 162 ILE A CA 1
ATOM 1301 C C . ILE A 1 162 ? 25.885 -1.886 -21.294 1.00 87.19 162 ILE A C 1
ATOM 1303 O O . ILE A 1 162 ? 26.801 -1.979 -22.116 1.00 87.19 162 ILE A O 1
ATOM 1307 N N . ASP A 1 163 ? 26.095 -2.026 -19.988 1.00 88.38 163 ASP A N 1
ATOM 1308 C CA . ASP A 1 163 ? 27.415 -2.254 -19.397 1.00 88.38 163 ASP A CA 1
ATOM 1309 C C . ASP A 1 163 ? 28.008 -3.585 -19.871 1.00 88.38 163 ASP A C 1
ATOM 1311 O O . ASP A 1 163 ? 29.181 -3.654 -20.259 1.00 88.38 163 ASP A O 1
ATOM 1315 N N . SER A 1 164 ? 27.181 -4.637 -19.915 1.00 88.56 164 SER A N 1
ATOM 1316 C CA . SER A 1 164 ? 27.592 -5.949 -20.420 1.00 88.56 164 SER A CA 1
ATOM 1317 C C . SER A 1 164 ? 28.024 -5.883 -21.889 1.00 88.56 164 SER A C 1
ATOM 1319 O O . SER A 1 164 ? 29.102 -6.374 -22.238 1.00 88.56 164 SER A O 1
ATOM 1321 N N . LYS A 1 165 ? 27.249 -5.191 -22.735 1.00 93.88 165 LYS A N 1
ATOM 1322 C CA . LYS A 1 165 ? 27.556 -5.012 -24.159 1.00 93.88 165 LYS A CA 1
ATOM 1323 C C . LYS A 1 165 ? 28.788 -4.147 -24.370 1.00 93.88 165 LYS A C 1
ATOM 1325 O O . LYS A 1 165 ? 29.639 -4.475 -25.190 1.00 93.88 165 LYS A O 1
ATOM 1330 N N . THR A 1 166 ? 28.947 -3.098 -23.574 1.00 89.62 166 THR A N 1
ATOM 1331 C CA . THR A 1 166 ? 30.131 -2.234 -23.608 1.00 89.62 166 THR A CA 1
ATOM 1332 C C . THR A 1 166 ? 31.397 -3.011 -23.245 1.00 89.62 166 THR A C 1
ATOM 1334 O O . THR A 1 166 ? 32.438 -2.830 -23.876 1.00 89.62 166 THR A O 1
ATOM 1337 N N . LYS A 1 167 ? 31.329 -3.911 -22.256 1.00 92.25 167 LYS A N 1
ATOM 1338 C CA . LYS A 1 167 ? 32.456 -4.772 -21.867 1.00 92.25 167 LYS A CA 1
ATOM 1339 C C . LYS A 1 167 ? 32.820 -5.782 -22.958 1.00 92.25 167 LYS A C 1
ATOM 1341 O O . LYS A 1 167 ? 34.006 -5.997 -23.204 1.00 92.25 167 LYS A O 1
ATOM 1346 N N . GLU A 1 168 ? 31.825 -6.377 -23.613 1.00 90.88 168 GLU A N 1
ATOM 1347 C CA . GLU A 1 168 ? 32.013 -7.277 -24.758 1.00 90.88 168 GLU A CA 1
ATOM 1348 C C . GLU A 1 168 ? 32.703 -6.548 -25.920 1.00 90.88 168 GLU A C 1
ATOM 1350 O O . GLU A 1 168 ? 33.751 -6.989 -26.387 1.00 90.88 168 GLU A O 1
ATOM 1355 N N . VAL A 1 169 ? 32.204 -5.364 -26.290 1.00 92.44 169 VAL A N 1
ATOM 1356 C CA . VAL A 1 169 ? 32.808 -4.521 -27.332 1.00 92.44 169 VAL A CA 1
ATOM 1357 C C . VAL A 1 169 ? 34.244 -4.140 -26.975 1.00 92.44 169 VAL A C 1
ATOM 1359 O O . VAL A 1 169 ? 35.132 -4.302 -27.803 1.00 92.44 169 VAL A O 1
ATOM 1362 N N . LYS A 1 170 ? 34.518 -3.702 -25.739 1.00 89.38 170 LYS A N 1
ATOM 1363 C CA . LYS A 1 170 ? 35.889 -3.385 -25.294 1.00 89.38 170 LYS A CA 1
ATOM 1364 C C . LYS A 1 170 ? 36.830 -4.585 -25.403 1.00 89.38 170 LYS A C 1
ATOM 1366 O O . LYS A 1 170 ? 37.992 -4.409 -25.758 1.00 89.38 170 LYS A O 1
ATOM 1371 N N . LYS A 1 171 ? 36.342 -5.796 -25.118 1.00 88.75 171 LYS A N 1
ATOM 1372 C CA . LYS A 1 171 ? 37.125 -7.029 -25.257 1.00 88.75 171 LYS A CA 1
ATOM 1373 C C . LYS A 1 171 ? 37.439 -7.333 -26.721 1.00 88.75 171 LYS A C 1
ATOM 1375 O O . LYS A 1 171 ? 38.568 -7.710 -27.010 1.00 88.75 171 LYS A O 1
ATOM 1380 N N . GLU A 1 172 ? 36.482 -7.166 -27.631 1.00 87.94 172 GLU A N 1
ATOM 1381 C CA . GLU A 1 172 ? 36.723 -7.366 -29.067 1.00 87.94 172 GLU A CA 1
ATOM 1382 C C . GLU A 1 172 ? 37.639 -6.283 -29.652 1.00 87.94 172 GLU A C 1
ATOM 1384 O O . GLU A 1 172 ? 38.582 -6.605 -30.367 1.00 87.94 172 GLU A O 1
ATOM 1389 N N . VAL A 1 173 ? 37.454 -5.014 -29.273 1.00 83.06 173 VAL A N 1
ATOM 1390 C CA . VAL A 1 173 ? 38.354 -3.915 -29.666 1.00 83.06 173 VAL A CA 1
ATOM 1391 C C . VAL A 1 173 ? 39.781 -4.188 -29.186 1.00 83.06 173 VAL A C 1
ATOM 1393 O O . VAL A 1 173 ? 40.717 -4.067 -29.967 1.00 83.06 173 VAL A O 1
ATOM 1396 N N . ALA A 1 174 ? 39.961 -4.652 -27.946 1.00 79.88 174 ALA A N 1
ATOM 1397 C CA . ALA A 1 174 ? 41.281 -5.000 -27.423 1.00 79.88 174 ALA A CA 1
ATOM 1398 C C . ALA A 1 174 ? 41.976 -6.125 -28.211 1.00 79.88 174 ALA A C 1
ATOM 1400 O O . ALA A 1 174 ? 43.199 -6.121 -28.293 1.00 79.88 174 ALA A O 1
ATOM 1401 N N . LYS A 1 175 ? 41.232 -7.057 -28.826 1.00 80.12 175 LYS A N 1
ATOM 1402 C CA . LYS A 1 175 ? 41.816 -8.078 -29.717 1.00 80.12 175 LYS A CA 1
ATOM 1403 C C . LYS A 1 175 ? 42.274 -7.500 -31.059 1.00 80.12 175 LYS A C 1
ATOM 1405 O O . LYS A 1 175 ? 43.197 -8.036 -31.653 1.00 80.12 175 LYS A O 1
ATOM 1410 N N . ILE A 1 176 ? 41.630 -6.434 -31.536 1.00 75.81 176 ILE A N 1
ATOM 1411 C CA . ILE A 1 176 ? 41.946 -5.776 -32.817 1.00 75.81 176 ILE A CA 1
ATOM 1412 C C . ILE A 1 176 ? 43.087 -4.757 -32.645 1.00 75.81 176 ILE A C 1
ATOM 1414 O O . ILE A 1 176 ? 43.818 -4.479 -33.587 1.00 75.81 176 ILE A O 1
ATOM 1418 N N . THR A 1 177 ? 43.246 -4.192 -31.443 1.00 64.00 177 THR A N 1
ATOM 1419 C CA . THR A 1 177 ? 44.263 -3.172 -31.120 1.00 64.00 177 THR A CA 1
ATOM 1420 C C . THR A 1 177 ? 45.524 -3.751 -30.461 1.00 64.00 177 THR A C 1
ATOM 1422 O O . THR A 1 177 ? 46.445 -2.999 -30.150 1.00 64.00 177 THR A O 1
ATOM 1425 N N . GLN A 1 178 ? 45.610 -5.071 -30.247 1.00 57.31 178 GLN A N 1
ATOM 1426 C CA . GLN A 1 178 ? 46.891 -5.700 -29.911 1.00 57.31 178 GLN A CA 1
ATOM 1427 C C . GLN A 1 178 ? 47.867 -5.478 -31.080 1.00 57.31 178 GLN A C 1
ATOM 1429 O O . GLN A 1 178 ? 47.513 -5.820 -32.210 1.00 57.31 178 GLN A O 1
ATOM 1434 N N . PRO A 1 179 ? 49.067 -4.903 -30.853 1.00 50.69 179 PRO A N 1
ATOM 1435 C CA . PRO A 1 179 ? 50.082 -4.818 -31.894 1.00 50.69 179 PRO A CA 1
ATOM 1436 C C . PRO A 1 179 ? 50.359 -6.235 -32.393 1.00 50.69 179 PRO A C 1
ATOM 1438 O O . PRO A 1 179 ? 50.679 -7.109 -31.588 1.00 50.69 179 PRO A O 1
ATOM 1441 N N . GLN A 1 180 ? 50.212 -6.483 -33.695 1.00 47.47 180 GLN A N 1
ATOM 1442 C CA . GLN A 1 180 ? 50.816 -7.677 -34.271 1.00 47.47 180 GLN A CA 1
ATOM 1443 C C . GLN A 1 180 ? 52.320 -7.546 -34.019 1.00 47.47 180 GLN A C 1
ATOM 1445 O O . GLN A 1 180 ? 52.925 -6.584 -34.492 1.00 47.47 180 GLN A O 1
ATOM 1450 N N . GLU A 1 181 ? 52.906 -8.451 -33.232 1.00 46.22 181 GLU A N 1
ATOM 1451 C CA . GLU A 1 181 ? 54.359 -8.607 -33.185 1.00 46.22 181 GLU A CA 1
ATOM 1452 C C . GLU A 1 181 ? 54.806 -8.922 -34.618 1.00 46.22 181 GLU A C 1
ATOM 1454 O O . GLU A 1 181 ? 54.638 -10.039 -35.106 1.00 46.22 181 GLU A O 1
ATOM 1459 N N . MET A 1 182 ? 55.277 -7.902 -35.340 1.00 40.16 182 MET A N 1
ATOM 1460 C CA . MET A 1 182 ? 56.043 -8.117 -36.558 1.00 40.16 182 MET A CA 1
ATOM 1461 C C . MET A 1 182 ? 57.357 -8.746 -36.111 1.00 40.16 182 MET A C 1
ATOM 1463 O O . MET A 1 182 ? 58.087 -8.129 -35.334 1.00 40.16 182 MET A O 1
ATOM 1467 N N . GLU A 1 183 ? 57.634 -9.972 -36.558 1.00 43.59 183 GLU A N 1
ATOM 1468 C CA . GLU A 1 183 ? 58.969 -10.556 -36.446 1.00 43.59 183 GLU A CA 1
ATOM 1469 C C . GLU A 1 183 ? 59.976 -9.544 -37.009 1.00 43.59 183 GLU A C 1
ATOM 1471 O O . GLU A 1 183 ? 59.910 -9.142 -38.172 1.00 43.59 183 GLU A O 1
ATOM 1476 N N . GLU A 1 184 ? 60.844 -9.066 -36.124 1.00 42.78 184 GLU A N 1
ATOM 1477 C CA . GLU A 1 184 ? 61.812 -8.006 -36.362 1.00 42.78 184 GLU A CA 1
ATOM 1478 C C . GLU A 1 184 ? 62.899 -8.540 -37.312 1.00 42.78 184 GLU A C 1
ATOM 1480 O O . GLU A 1 184 ? 63.884 -9.147 -36.889 1.00 42.78 184 GLU A O 1
ATOM 1485 N N . GLU A 1 185 ? 62.712 -8.364 -38.625 1.00 47.41 185 GLU A N 1
ATOM 1486 C CA . GLU A 1 185 ? 63.789 -8.575 -39.592 1.00 47.41 185 GLU A CA 1
ATOM 1487 C C . GLU A 1 185 ? 64.760 -7.386 -39.505 1.00 47.41 185 GLU A C 1
ATOM 1489 O O . GLU A 1 185 ? 64.475 -6.252 -39.891 1.00 47.41 185 GLU A O 1
ATOM 1494 N N . ASN A 1 186 ? 65.901 -7.686 -38.896 1.00 47.28 186 ASN A N 1
ATOM 1495 C CA . ASN A 1 186 ? 66.992 -6.810 -38.495 1.00 47.28 186 ASN A CA 1
ATOM 1496 C C . ASN A 1 186 ? 67.433 -5.823 -39.603 1.00 47.28 186 ASN A C 1
ATOM 1498 O O . ASN A 1 186 ? 68.153 -6.199 -40.531 1.00 47.28 186 ASN A O 1
ATOM 1502 N N . ASN A 1 187 ? 67.052 -4.544 -39.493 1.00 51.69 187 ASN A N 1
ATOM 1503 C CA . ASN A 1 187 ? 67.660 -3.466 -40.279 1.00 51.69 187 ASN A CA 1
ATOM 1504 C C . ASN A 1 187 ? 67.767 -2.160 -39.464 1.00 51.69 187 ASN A C 1
ATOM 1506 O O . ASN A 1 187 ? 66.852 -1.331 -39.414 1.00 51.69 187 ASN A O 1
ATOM 1510 N N . ASP A 1 188 ? 68.930 -1.992 -38.829 1.00 55.66 188 ASP A N 1
ATOM 1511 C CA . ASP A 1 188 ? 69.256 -1.009 -37.782 1.00 55.66 188 ASP A CA 1
ATOM 1512 C C . ASP A 1 188 ? 69.101 0.482 -38.155 1.00 55.66 188 ASP A C 1
ATOM 1514 O O . ASP A 1 188 ? 69.209 1.350 -37.287 1.00 55.66 188 ASP A O 1
ATOM 1518 N N . SER A 1 189 ? 68.819 0.840 -39.413 1.00 53.06 189 SER A N 1
ATOM 1519 C CA . SER A 1 189 ? 68.648 2.249 -39.805 1.00 53.06 189 SER A CA 1
ATOM 1520 C C . SER A 1 189 ? 67.217 2.786 -39.662 1.00 53.06 189 SER A C 1
ATOM 1522 O O . SER A 1 189 ? 67.039 3.996 -39.525 1.00 53.06 189 SER A O 1
ATOM 1524 N N . VAL A 1 190 ? 66.192 1.924 -39.683 1.00 54.38 190 VAL A N 1
ATOM 1525 C CA . VAL A 1 190 ? 64.769 2.338 -39.629 1.00 54.38 190 VAL A CA 1
ATOM 1526 C C . VAL A 1 190 ? 64.265 2.442 -38.182 1.00 54.38 190 VAL A C 1
ATOM 1528 O O . VAL A 1 190 ? 63.512 3.359 -37.842 1.00 54.38 190 VAL A O 1
ATOM 1531 N N . LEU A 1 191 ? 64.792 1.592 -37.293 1.00 51.59 191 LEU A N 1
ATOM 1532 C CA . LEU A 1 191 ? 64.419 1.498 -35.876 1.00 51.59 191 LEU A CA 1
ATOM 1533 C C . LEU A 1 191 ? 64.605 2.816 -35.103 1.00 51.59 191 LEU A C 1
ATOM 1535 O O . LEU A 1 191 ? 63.869 3.112 -34.159 1.00 51.59 191 LEU A O 1
ATOM 1539 N N . ASN A 1 192 ? 65.576 3.638 -35.506 1.00 56.03 192 ASN A N 1
ATOM 1540 C CA . ASN A 1 192 ? 65.858 4.899 -34.826 1.00 56.03 192 ASN A CA 1
ATOM 1541 C C . ASN A 1 192 ? 64.884 6.024 -35.219 1.00 56.03 192 ASN A C 1
ATOM 1543 O O . ASN A 1 192 ? 64.626 6.912 -34.408 1.00 56.03 192 ASN A O 1
ATOM 1547 N N . GLN A 1 193 ? 64.297 5.984 -36.422 1.00 54.72 193 GLN A N 1
ATOM 1548 C CA . GLN A 1 193 ? 63.306 6.982 -36.844 1.00 54.72 193 GLN A CA 1
ATOM 1549 C C . GLN A 1 193 ? 61.905 6.679 -36.307 1.00 54.72 193 GLN A C 1
ATOM 1551 O O . GLN A 1 193 ? 61.228 7.600 -35.850 1.00 54.72 193 GLN A O 1
ATOM 1556 N N . GLU A 1 194 ? 61.497 5.407 -36.256 1.00 60.41 194 GLU A N 1
ATOM 1557 C CA . GLU A 1 194 ? 60.220 5.024 -35.635 1.00 60.41 194 GLU A CA 1
ATOM 1558 C C . GLU A 1 194 ? 60.203 5.288 -34.126 1.00 60.41 194 GLU A C 1
ATOM 1560 O O . GLU A 1 194 ? 59.206 5.781 -33.595 1.00 60.41 194 GLU A O 1
ATOM 1565 N N . LYS A 1 195 ? 61.320 5.055 -33.421 1.00 62.31 195 LYS A N 1
ATOM 1566 C CA . LYS A 1 195 ? 61.427 5.398 -31.992 1.00 62.31 195 LYS A CA 1
ATOM 1567 C C . LYS A 1 195 ? 61.282 6.900 -31.740 1.00 62.31 195 LYS A C 1
ATOM 1569 O O . LYS A 1 195 ? 60.603 7.289 -30.792 1.00 62.31 195 LYS A O 1
ATOM 1574 N N . LEU A 1 196 ? 61.864 7.742 -32.596 1.00 55.16 196 LEU A N 1
ATOM 1575 C CA . LEU A 1 196 ? 61.726 9.199 -32.499 1.00 55.16 196 LEU A CA 1
ATOM 1576 C C . LEU A 1 196 ? 60.299 9.665 -32.818 1.00 55.16 196 LEU A C 1
ATOM 1578 O O . LEU A 1 196 ? 59.775 10.535 -32.123 1.00 55.16 196 LEU A O 1
ATOM 1582 N N . PHE A 1 197 ? 59.650 9.062 -33.816 1.00 68.00 197 PHE A N 1
ATOM 1583 C CA . PHE A 1 197 ? 58.268 9.378 -34.180 1.00 68.00 197 PHE A CA 1
ATOM 1584 C C . PHE A 1 197 ? 57.275 8.984 -33.075 1.00 68.00 197 PHE A C 1
ATOM 1586 O O . PHE A 1 197 ? 56.439 9.793 -32.671 1.00 68.00 197 PHE A O 1
ATOM 1593 N N . ASN A 1 198 ? 57.421 7.788 -32.500 1.00 64.75 198 ASN A N 1
ATOM 1594 C CA . ASN A 1 198 ? 56.549 7.305 -31.426 1.00 64.75 198 ASN A CA 1
ATOM 1595 C C . ASN A 1 198 ? 56.753 8.066 -30.108 1.00 64.75 198 ASN A C 1
ATOM 1597 O O . ASN A 1 198 ? 55.789 8.323 -29.385 1.00 64.75 198 ASN A O 1
ATOM 1601 N N . GLN A 1 199 ? 57.981 8.505 -29.816 1.00 70.31 199 GLN A N 1
ATOM 1602 C CA . GLN A 1 199 ? 58.247 9.377 -28.672 1.00 70.31 199 GLN A CA 1
ATOM 1603 C C . GLN A 1 199 ? 57.584 10.755 -28.845 1.00 70.31 199 GLN A C 1
ATOM 1605 O O . GLN A 1 199 ? 57.029 11.290 -27.887 1.00 70.31 199 GLN A O 1
ATOM 1610 N N . GLN A 1 200 ? 57.569 11.306 -30.063 1.00 66.69 200 GLN A N 1
ATOM 1611 C CA . GLN A 1 200 ? 56.879 12.568 -30.357 1.00 66.69 200 GLN A CA 1
ATOM 1612 C C . GLN A 1 200 ? 55.350 12.422 -30.294 1.00 66.69 200 GLN A C 1
ATOM 1614 O O . GLN A 1 200 ? 54.681 13.276 -29.712 1.00 66.69 200 GLN A O 1
ATOM 1619 N N . ALA A 1 201 ? 54.792 11.323 -30.811 1.00 67.00 201 ALA A N 1
ATOM 1620 C CA . ALA A 1 201 ? 53.355 11.051 -30.759 1.00 67.00 201 ALA A CA 1
ATOM 1621 C C . ALA A 1 201 ? 52.833 10.932 -29.314 1.00 67.00 201 ALA A C 1
ATOM 1623 O O . ALA A 1 201 ? 51.796 11.510 -28.986 1.00 67.00 201 ALA A O 1
ATOM 1624 N N . TRP A 1 202 ? 53.586 10.268 -28.428 1.00 61.12 202 TRP A N 1
ATOM 1625 C CA . TRP A 1 202 ? 53.219 10.118 -27.016 1.00 61.12 202 TRP A CA 1
ATOM 1626 C C . TRP A 1 202 ? 53.205 11.454 -26.252 1.00 61.12 202 TRP A C 1
ATOM 1628 O O . TRP A 1 202 ? 52.327 11.694 -25.419 1.00 61.12 202 TRP A O 1
ATOM 1638 N N . ILE A 1 203 ? 54.134 12.364 -26.561 1.00 66.06 203 ILE A N 1
ATOM 1639 C CA . ILE A 1 203 ? 54.183 13.706 -25.954 1.00 66.06 203 ILE A CA 1
ATOM 1640 C C . ILE A 1 203 ? 52.965 14.543 -26.380 1.00 66.06 203 ILE A C 1
ATOM 1642 O O . ILE A 1 203 ? 52.373 15.245 -25.556 1.00 66.06 203 ILE A O 1
ATOM 1646 N N . LEU A 1 204 ? 52.539 14.435 -27.642 1.00 58.28 204 LEU A N 1
ATOM 1647 C CA . LEU A 1 204 ? 51.384 15.173 -28.165 1.00 58.28 204 LEU A CA 1
ATOM 1648 C C . LEU A 1 204 ? 50.056 14.683 -27.568 1.00 58.28 204 LEU A C 1
ATOM 1650 O O . LEU A 1 204 ? 49.215 15.503 -27.197 1.00 58.28 204 LEU A O 1
ATOM 1654 N N . THR A 1 205 ? 49.879 13.370 -27.396 1.00 59.41 205 THR A N 1
ATOM 1655 C CA . THR A 1 205 ? 48.671 12.803 -26.767 1.00 59.41 205 THR A CA 1
ATOM 1656 C C . THR A 1 205 ? 48.595 13.093 -25.267 1.00 59.41 205 THR A C 1
ATOM 1658 O O . THR A 1 205 ? 47.511 13.326 -24.727 1.00 59.41 205 THR A O 1
ATOM 1661 N N . SER A 1 206 ? 49.742 13.141 -24.588 1.00 57.16 206 SER A N 1
ATOM 1662 C CA . SER A 1 206 ? 49.809 13.440 -23.152 1.00 57.16 206 SER A CA 1
ATOM 1663 C C . SER A 1 206 ? 49.444 14.899 -22.858 1.00 57.16 206 SER A C 1
ATOM 1665 O O . SER A 1 206 ? 48.656 15.171 -21.954 1.00 57.16 206 SER A O 1
ATOM 1667 N N . ASN A 1 207 ? 49.925 15.838 -23.679 1.00 52.94 207 ASN A N 1
ATOM 1668 C CA . ASN A 1 207 ? 49.602 17.262 -23.539 1.00 52.94 207 ASN A CA 1
ATOM 1669 C C . ASN A 1 207 ? 48.153 17.590 -23.934 1.00 52.94 207 ASN A C 1
ATOM 1671 O O . ASN A 1 207 ? 47.533 18.447 -23.309 1.00 52.94 207 ASN A O 1
ATOM 1675 N N . ALA A 1 208 ? 47.580 16.882 -24.913 1.00 53.09 208 ALA A N 1
ATOM 1676 C CA . ALA A 1 208 ? 46.169 17.036 -25.277 1.00 53.09 208 ALA A CA 1
ATOM 1677 C C . ALA A 1 208 ? 45.219 16.623 -24.139 1.00 53.09 208 ALA A C 1
ATOM 1679 O O . ALA A 1 208 ? 44.144 17.193 -24.007 1.00 53.09 208 ALA A O 1
ATOM 1680 N N . THR A 1 209 ? 45.630 15.681 -23.286 1.00 52.12 209 THR A N 1
ATOM 1681 C CA . THR A 1 209 ? 44.825 15.209 -22.145 1.00 52.12 209 THR A CA 1
ATOM 1682 C C . THR A 1 209 ? 44.892 16.170 -20.946 1.00 52.12 209 THR A C 1
ATOM 1684 O O . THR A 1 209 ? 43.974 16.210 -20.132 1.00 52.12 209 THR A O 1
ATOM 1687 N N . ALA A 1 210 ? 45.942 16.995 -20.853 1.00 50.81 210 ALA A N 1
ATOM 1688 C CA . ALA A 1 210 ? 46.130 17.973 -19.778 1.00 50.81 210 ALA A CA 1
ATOM 1689 C C . ALA A 1 210 ? 45.402 19.316 -20.005 1.00 50.81 210 ALA A C 1
ATOM 1691 O O . ALA A 1 210 ? 45.311 20.112 -19.078 1.00 50.81 210 ALA A O 1
ATOM 1692 N N . LEU A 1 211 ? 44.882 19.578 -21.212 1.00 45.16 211 LEU A N 1
ATOM 1693 C CA . LEU A 1 211 ? 44.189 20.830 -21.566 1.00 45.16 211 LEU A CA 1
ATOM 1694 C C . LEU A 1 211 ? 42.652 20.745 -21.479 1.00 45.16 211 LEU A C 1
ATOM 1696 O O . LEU A 1 211 ? 41.972 21.707 -21.828 1.00 45.16 211 LEU A O 1
ATOM 1700 N N . ILE A 1 212 ? 42.100 19.608 -21.042 1.00 52.47 212 ILE A N 1
ATOM 1701 C CA . ILE A 1 212 ? 40.647 19.346 -20.985 1.00 52.47 212 ILE A CA 1
ATOM 1702 C C . ILE A 1 212 ? 40.163 19.094 -19.539 1.00 52.47 212 ILE A C 1
ATOM 1704 O O . ILE A 1 212 ? 39.077 18.559 -19.340 1.00 52.47 212 ILE A O 1
ATOM 1708 N N . ASN A 1 213 ? 40.949 19.492 -18.530 1.00 44.34 213 ASN A N 1
ATOM 1709 C CA . ASN A 1 213 ? 40.558 19.520 -17.114 1.00 44.34 213 ASN A CA 1
ATOM 1710 C C . ASN A 1 213 ? 40.826 20.896 -16.508 1.00 44.34 213 ASN A C 1
ATOM 1712 O O . ASN A 1 213 ? 41.902 21.459 -16.808 1.00 44.34 213 ASN A O 1
#

Organism: NCBI:txid1974570